Protein AF-A0A7D7C2K1-F1 (afdb_monomer)

Solvent-accessible surface area (backbone atoms only — not comparable to full-atom values): 11010 Å² total; per-residue (Å²): 112,72,70,46,41,54,52,31,43,27,74,68,47,23,65,53,47,45,52,42,52,48,66,75,37,66,88,52,82,75,52,72,67,54,44,48,51,52,54,58,64,43,58,83,74,58,69,54,35,68,41,79,95,29,37,57,58,42,49,50,52,53,52,49,46,26,39,72,76,38,61,54,85,62,69,71,38,42,53,29,91,92,37,86,87,39,57,30,49,39,82,42,56,64,53,36,58,92,83,38,88,59,39,35,67,38,36,47,36,76,42,44,43,70,59,64,60,34,65,75,47,62,75,32,51,51,74,53,35,30,64,58,33,70,81,39,82,57,40,74,34,52,74,32,42,59,57,76,63,62,56,95,51,59,67,60,45,36,54,53,44,33,53,48,55,52,51,52,54,42,44,70,62,60,40,99,54,43,53,59,56,49,29,63,30,50,66,59,57,78,77,67,78,77,113

Structure (mmCIF, N/CA/C/O backbone):
data_AF-A0A7D7C2K1-F1
#
_entry.id   AF-A0A7D7C2K1-F1
#
loop_
_atom_site.group_PDB
_atom_site.id
_atom_site.type_symbol
_atom_site.label_atom_id
_atom_site.label_alt_id
_atom_site.label_comp_id
_atom_site.label_asym_id
_atom_site.label_entity_id
_atom_site.label_seq_id
_atom_site.pdbx_PDB_ins_code
_atom_site.Cartn_x
_atom_site.Cartn_y
_atom_site.Cartn_z
_atom_site.occupancy
_atom_site.B_iso_or_equiv
_atom_site.auth_seq_id
_atom_site.auth_comp_id
_atom_site.auth_asym_id
_atom_site.auth_atom_id
_atom_site.pdbx_PDB_model_num
ATOM 1 N N . MET A 1 1 ? 14.635 -8.714 -23.437 1.00 51.69 1 MET A N 1
ATOM 2 C CA . MET A 1 1 ? 14.790 -8.113 -22.091 1.00 51.69 1 MET A CA 1
ATOM 3 C C . MET A 1 1 ? 13.491 -7.489 -21.574 1.00 51.69 1 MET A C 1
ATOM 5 O O . MET A 1 1 ? 13.094 -7.831 -20.471 1.00 51.69 1 MET A O 1
ATOM 9 N N . GLU A 1 2 ? 12.784 -6.667 -22.362 1.00 56.25 2 GLU A N 1
ATOM 10 C CA . GLU A 1 2 ? 11.553 -5.958 -21.937 1.00 56.25 2 GLU A CA 1
ATOM 11 C C . GLU A 1 2 ? 10.408 -6.893 -21.477 1.00 56.25 2 GLU A C 1
ATOM 13 O O . GLU A 1 2 ? 9.819 -6.687 -20.420 1.00 56.25 2 GLU A O 1
ATOM 18 N N . ASN A 1 3 ? 10.191 -8.022 -22.167 1.00 72.62 3 ASN A N 1
ATOM 19 C CA . ASN A 1 3 ? 9.210 -9.033 -21.736 1.00 72.62 3 ASN A CA 1
ATOM 20 C C . ASN A 1 3 ? 9.548 -9.697 -20.385 1.00 72.62 3 ASN A C 1
ATOM 22 O O . ASN A 1 3 ? 8.646 -10.159 -19.694 1.00 72.62 3 ASN A O 1
ATOM 26 N N . LYS A 1 4 ? 10.825 -9.740 -19.982 1.00 80.69 4 LYS A N 1
ATOM 27 C CA . LYS A 1 4 ? 11.256 -10.435 -18.757 1.00 80.69 4 LYS A CA 1
ATOM 28 C C . LYS A 1 4 ? 10.956 -9.611 -17.506 1.00 80.69 4 LYS A C 1
ATOM 30 O O . LYS A 1 4 ? 10.383 -10.147 -16.564 1.00 80.69 4 LYS A O 1
ATOM 35 N N . PHE A 1 5 ? 11.263 -8.309 -17.541 1.00 83.12 5 PHE A N 1
ATOM 36 C CA . PHE A 1 5 ? 10.910 -7.381 -16.460 1.00 83.12 5 PHE A CA 1
ATOM 37 C C . PHE A 1 5 ? 9.408 -7.416 -16.192 1.00 83.12 5 PHE A C 1
ATOM 39 O O . PHE A 1 5 ? 8.984 -7.648 -15.064 1.00 83.12 5 PHE A O 1
ATOM 46 N N . LYS A 1 6 ? 8.602 -7.254 -17.248 1.00 87.94 6 LYS A N 1
ATOM 47 C CA . LYS A 1 6 ? 7.144 -7.299 -17.147 1.00 87.94 6 LYS A CA 1
ATOM 48 C C . LYS A 1 6 ? 6.661 -8.612 -16.524 1.00 87.94 6 LYS A C 1
ATOM 50 O O . LYS A 1 6 ? 5.877 -8.569 -15.582 1.00 87.94 6 LYS A O 1
ATOM 55 N N . ASN A 1 7 ? 7.121 -9.761 -17.020 1.00 88.31 7 ASN A N 1
ATOM 56 C CA . ASN A 1 7 ? 6.663 -11.065 -16.527 1.00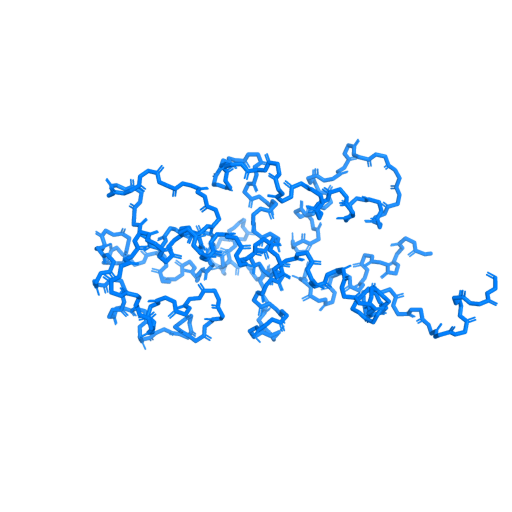 88.31 7 ASN A CA 1
ATOM 57 C C . ASN A 1 7 ? 6.964 -11.264 -15.038 1.00 88.31 7 ASN A C 1
ATOM 59 O O . ASN A 1 7 ? 6.096 -11.702 -14.289 1.00 88.31 7 ASN A O 1
ATOM 63 N N . ASN A 1 8 ? 8.157 -10.886 -14.597 1.00 84.44 8 ASN A N 1
ATOM 64 C CA . ASN A 1 8 ? 8.551 -11.012 -13.198 1.00 84.44 8 ASN A CA 1
ATOM 65 C C . ASN A 1 8 ? 7.865 -9.969 -12.299 1.00 84.44 8 ASN A C 1
ATOM 67 O O . ASN A 1 8 ? 7.480 -10.253 -11.165 1.00 84.44 8 ASN A O 1
ATOM 71 N N . PHE A 1 9 ? 7.656 -8.753 -12.810 1.00 89.81 9 PHE A N 1
ATOM 72 C CA . PHE A 1 9 ? 6.833 -7.763 -12.125 1.00 89.81 9 PHE A CA 1
ATOM 73 C C . PHE A 1 9 ? 5.427 -8.328 -11.899 1.00 89.81 9 PHE A C 1
ATOM 75 O O . PHE A 1 9 ? 4.897 -8.251 -10.793 1.00 89.81 9 PHE A O 1
ATOM 82 N N . ILE A 1 10 ? 4.826 -8.933 -12.926 1.00 90.94 10 ILE A N 1
ATOM 83 C CA . ILE A 1 10 ? 3.508 -9.567 -12.834 1.00 90.94 10 ILE A CA 1
ATOM 84 C C . ILE A 1 10 ? 3.532 -10.752 -11.866 1.00 90.94 10 ILE A C 1
ATOM 86 O O . ILE A 1 10 ? 2.596 -10.885 -11.086 1.00 90.94 10 ILE A O 1
ATOM 90 N N . SER A 1 11 ? 4.574 -11.586 -11.847 1.00 87.19 11 SER A N 1
ATOM 91 C CA . SER A 1 11 ? 4.625 -12.728 -10.922 1.00 87.19 11 SER A CA 1
ATOM 92 C C . SER A 1 11 ? 4.682 -12.301 -9.454 1.00 87.19 11 SER A C 1
ATOM 94 O O . SER A 1 11 ? 4.158 -13.000 -8.593 1.00 87.19 11 SER A O 1
ATOM 96 N N . ILE A 1 12 ? 5.297 -11.153 -9.158 1.00 86.25 12 ILE A N 1
ATOM 97 C CA . ILE A 1 12 ? 5.392 -10.628 -7.791 1.00 86.25 12 ILE A CA 1
ATOM 98 C C . ILE A 1 12 ? 4.143 -9.827 -7.429 1.00 86.25 12 ILE A C 1
ATOM 100 O O . ILE A 1 12 ? 3.542 -10.056 -6.380 1.00 86.25 12 ILE A O 1
ATOM 104 N N . TYR A 1 13 ? 3.748 -8.882 -8.279 1.00 90.75 13 TYR A N 1
ATOM 105 C CA . TYR A 1 13 ? 2.744 -7.865 -7.960 1.00 90.75 13 TYR A CA 1
ATOM 106 C C . TYR A 1 13 ? 1.362 -8.131 -8.561 1.00 90.75 13 TYR A C 1
ATOM 108 O O . TYR A 1 13 ? 0.372 -7.571 -8.087 1.00 90.75 13 TYR A O 1
ATOM 116 N N . GLY A 1 14 ? 1.284 -8.964 -9.593 1.00 91.69 14 GLY A N 1
ATOM 117 C CA . GLY A 1 14 ? 0.070 -9.265 -10.339 1.00 91.69 14 GLY A CA 1
ATOM 118 C C . GLY A 1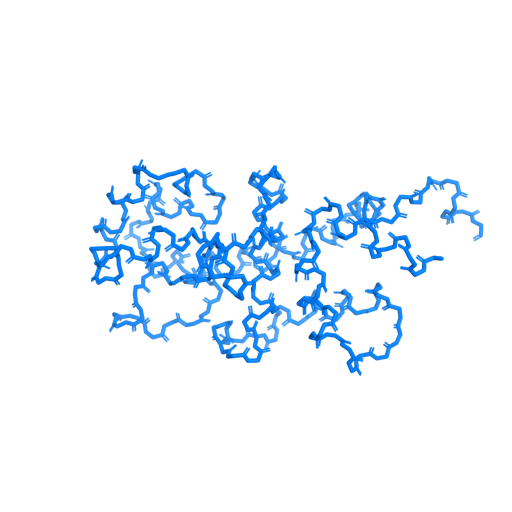 14 ? -0.211 -8.303 -11.499 1.00 91.69 14 GLY A C 1
ATOM 119 O O . GLY A 1 14 ? 0.264 -7.163 -11.565 1.00 91.69 14 GLY A O 1
ATOM 120 N N . GLU A 1 15 ? -1.042 -8.772 -12.430 1.00 91.94 15 GLU A N 1
ATOM 121 C CA . GLU A 1 15 ? -1.294 -8.141 -13.735 1.00 91.94 15 GLU A CA 1
ATOM 122 C C . GLU A 1 15 ? -1.856 -6.717 -13.617 1.00 91.94 15 GLU A C 1
ATOM 124 O O . GLU A 1 15 ? -1.500 -5.815 -14.378 1.00 91.94 15 GLU A O 1
ATOM 129 N N . ARG A 1 16 ? -2.748 -6.472 -12.651 1.00 92.25 16 ARG A N 1
ATOM 130 C CA . ARG A 1 16 ? -3.342 -5.136 -12.491 1.00 92.25 16 ARG A CA 1
ATOM 131 C C . ARG A 1 16 ? -2.386 -4.121 -11.888 1.00 92.25 16 ARG A C 1
ATOM 133 O O . ARG A 1 16 ? -2.448 -2.952 -12.262 1.00 92.25 16 ARG A O 1
ATOM 140 N N . VAL A 1 17 ? -1.494 -4.553 -11.000 1.00 93.31 17 VAL A N 1
ATOM 141 C CA . VAL A 1 17 ? -0.472 -3.659 -10.445 1.00 93.31 17 VAL A CA 1
ATOM 142 C C . VAL A 1 17 ? 0.513 -3.267 -11.545 1.00 93.31 17 VAL A C 1
ATOM 144 O O . VAL A 1 17 ? 0.877 -2.096 -11.633 1.00 93.31 17 VAL A O 1
ATOM 147 N N . TRP A 1 18 ? 0.848 -4.196 -12.451 1.00 93.38 18 TRP A N 1
ATOM 148 C CA . TRP A 1 18 ? 1.602 -3.878 -13.668 1.00 93.38 18 TRP A CA 1
ATOM 149 C C . TRP A 1 18 ? 0.883 -2.833 -14.529 1.00 93.38 18 TRP A C 1
ATOM 151 O O . TRP A 1 18 ? 1.484 -1.831 -14.911 1.00 93.38 18 TRP A O 1
ATOM 161 N N . LYS A 1 19 ? -0.417 -3.014 -14.796 1.00 92.88 19 LYS A N 1
ATOM 162 C CA . LYS A 1 19 ? -1.209 -2.036 -15.564 1.00 92.88 19 LYS A CA 1
ATOM 163 C C . LYS A 1 19 ? -1.202 -0.654 -14.913 1.00 92.88 19 LYS A C 1
ATOM 165 O O . LYS A 1 19 ? -1.076 0.345 -15.619 1.00 92.88 19 LYS A O 1
ATOM 170 N N . ASP A 1 20 ? -1.322 -0.573 -13.590 1.00 92.31 20 ASP A N 1
ATOM 171 C CA . ASP A 1 20 ? -1.243 0.698 -12.866 1.00 92.31 20 ASP A CA 1
ATOM 172 C C . ASP A 1 20 ? 0.140 1.341 -12.979 1.00 92.31 20 ASP A C 1
ATOM 174 O O . ASP A 1 20 ? 0.228 2.528 -13.301 1.00 92.31 20 ASP A O 1
ATOM 178 N N . PHE A 1 21 ? 1.203 0.561 -12.769 1.00 92.31 21 PHE A N 1
ATOM 179 C CA . PHE A 1 21 ? 2.586 1.003 -12.935 1.00 92.31 21 PHE A CA 1
ATOM 180 C C . PHE A 1 21 ? 2.827 1.542 -14.347 1.00 92.31 21 PHE A C 1
ATOM 182 O O . PHE A 1 21 ? 3.218 2.699 -14.506 1.00 92.31 21 PHE A O 1
ATOM 189 N N . PHE A 1 22 ? 2.516 0.746 -15.370 1.00 91.06 22 PHE A N 1
ATOM 190 C CA . PHE A 1 22 ? 2.711 1.105 -16.771 1.00 91.06 22 PHE A CA 1
ATOM 191 C C . PHE A 1 22 ? 1.913 2.353 -17.155 1.00 91.06 22 PHE A C 1
ATOM 193 O O . PHE A 1 22 ? 2.445 3.272 -17.768 1.00 91.06 22 PHE A O 1
ATOM 200 N N . ASN A 1 23 ? 0.644 2.448 -16.747 1.00 89.94 23 ASN A N 1
ATOM 201 C CA . ASN A 1 23 ? -0.182 3.613 -17.065 1.00 89.94 23 ASN A CA 1
ATOM 202 C C . ASN A 1 23 ? 0.334 4.901 -16.416 1.00 89.94 23 ASN A C 1
ATOM 204 O O . ASN A 1 23 ? 0.188 5.976 -16.996 1.00 89.94 23 ASN A O 1
ATOM 208 N N . THR A 1 24 ? 0.912 4.826 -15.218 1.00 87.69 24 THR A N 1
ATOM 209 C CA . THR A 1 24 ? 1.493 6.000 -14.555 1.00 87.69 24 THR A CA 1
ATOM 210 C C . THR A 1 24 ? 2.864 6.372 -15.119 1.00 87.69 24 THR A C 1
ATOM 212 O O . THR A 1 24 ? 3.229 7.545 -15.063 1.00 87.69 24 THR A O 1
ATOM 215 N N . THR A 1 25 ? 3.605 5.421 -15.687 1.00 88.50 25 THR A N 1
ATOM 216 C CA . THR A 1 25 ? 4.949 5.646 -16.241 1.00 88.50 25 THR A CA 1
ATOM 217 C C . THR A 1 25 ? 4.992 5.738 -17.766 1.00 88.50 25 THR A C 1
ATOM 219 O O . THR A 1 25 ? 6.051 5.996 -18.320 1.00 88.50 25 THR A O 1
ATOM 222 N N . ARG A 1 26 ? 3.858 5.601 -18.467 1.00 87.62 26 ARG A N 1
ATOM 223 C CA . ARG A 1 26 ? 3.778 5.564 -19.941 1.00 87.62 26 ARG A CA 1
ATOM 224 C C . ARG A 1 26 ? 4.453 6.746 -20.646 1.00 87.62 26 ARG A C 1
ATOM 226 O O . ARG A 1 26 ? 4.944 6.581 -21.755 1.00 87.62 26 ARG A O 1
ATOM 233 N N . GLN A 1 27 ? 4.428 7.933 -20.043 1.00 88.94 27 GLN A N 1
ATOM 234 C CA . GLN A 1 27 ? 5.034 9.142 -20.619 1.00 88.94 27 GLN A CA 1
ATOM 235 C C . GLN A 1 27 ? 6.532 9.274 -20.312 1.00 88.94 27 GLN A C 1
ATOM 237 O O . GLN A 1 27 ? 7.184 10.171 -20.836 1.00 88.94 27 GLN A O 1
ATOM 242 N N . ILE A 1 28 ? 7.072 8.415 -19.448 1.00 88.12 28 ILE A N 1
ATOM 243 C CA . ILE A 1 28 ? 8.482 8.425 -19.074 1.00 88.12 28 ILE A CA 1
ATOM 244 C C . ILE A 1 28 ? 9.244 7.643 -20.149 1.00 88.12 28 ILE A C 1
ATOM 246 O O . ILE A 1 28 ? 8.966 6.453 -20.336 1.00 88.12 28 ILE A O 1
ATOM 250 N N . PRO A 1 29 ? 10.181 8.284 -20.866 1.00 87.69 29 PRO A N 1
ATOM 251 C CA . PRO A 1 29 ? 10.976 7.602 -21.874 1.00 87.69 29 PRO A CA 1
ATOM 252 C C . PRO A 1 29 ? 11.945 6.603 -21.227 1.00 87.69 29 PRO A C 1
ATOM 254 O O . PRO A 1 29 ? 12.393 6.786 -20.095 1.00 87.69 29 PRO A O 1
ATOM 257 N N . GLY A 1 30 ? 12.305 5.566 -21.982 1.00 86.25 30 GLY A N 1
ATOM 258 C CA . GLY A 1 30 ? 13.309 4.580 -21.584 1.00 86.25 30 GLY A CA 1
ATOM 259 C C . GLY A 1 30 ? 12.734 3.245 -21.108 1.00 86.25 30 GLY A C 1
ATOM 260 O O . GLY A 1 30 ? 11.540 2.966 -21.237 1.00 86.25 30 GLY A O 1
ATOM 261 N N . SER A 1 31 ? 13.624 2.395 -20.591 1.00 85.94 31 SER A N 1
ATOM 262 C CA . SER A 1 31 ? 13.298 1.034 -20.162 1.00 85.94 31 SER A CA 1
ATOM 263 C C . SER A 1 31 ? 12.421 1.014 -18.908 1.00 85.94 31 SER A C 1
ATOM 265 O O . SER A 1 31 ? 12.366 1.980 -18.144 1.00 85.94 31 SER A O 1
ATOM 267 N N . ASP A 1 32 ? 11.775 -0.118 -18.633 1.00 85.06 32 ASP A N 1
ATOM 268 C CA . ASP A 1 32 ? 10.965 -0.266 -17.418 1.00 85.06 32 ASP A CA 1
ATOM 269 C C . ASP A 1 32 ? 11.784 -0.135 -16.121 1.00 85.06 32 ASP A C 1
ATOM 271 O O . ASP A 1 32 ? 11.261 0.310 -15.100 1.00 85.06 32 ASP A O 1
ATOM 275 N N . VAL A 1 33 ? 13.092 -0.408 -16.177 1.00 82.56 33 VAL A N 1
ATOM 276 C CA . VAL A 1 33 ? 14.026 -0.144 -15.072 1.00 82.56 33 VAL A CA 1
ATOM 277 C C . VAL A 1 33 ? 14.149 1.360 -14.807 1.00 82.56 33 VAL A C 1
ATOM 279 O O . VAL A 1 33 ? 14.099 1.787 -13.656 1.00 82.56 33 VAL A O 1
ATOM 282 N N . ILE A 1 34 ? 14.254 2.184 -15.855 1.00 85.00 34 ILE A N 1
ATOM 283 C CA . ILE A 1 34 ? 14.288 3.652 -15.723 1.00 85.00 34 ILE A CA 1
ATOM 284 C C . ILE A 1 34 ? 12.960 4.162 -15.147 1.00 85.00 34 ILE A C 1
ATOM 286 O O . ILE A 1 34 ? 12.948 5.001 -14.245 1.00 85.00 34 ILE A O 1
ATOM 290 N N . LYS A 1 35 ? 11.835 3.605 -15.604 1.00 89.44 35 LYS A N 1
ATOM 291 C CA . LYS A 1 35 ? 10.499 3.927 -15.076 1.00 89.44 35 LYS A CA 1
ATOM 292 C C . LYS A 1 35 ? 10.356 3.567 -13.593 1.00 89.44 35 LYS A C 1
ATOM 294 O O . LYS A 1 35 ? 9.741 4.324 -12.841 1.00 89.44 35 LYS A O 1
ATOM 299 N N . LEU A 1 36 ? 10.938 2.447 -13.156 1.00 87.62 36 LEU A N 1
ATOM 300 C CA . LEU A 1 36 ? 10.971 2.054 -11.746 1.00 87.62 36 LEU A CA 1
ATOM 301 C C . LEU A 1 36 ? 11.853 2.995 -10.914 1.00 87.62 36 LEU A C 1
ATOM 303 O O . LEU A 1 36 ? 11.412 3.447 -9.859 1.00 87.62 36 LEU A O 1
ATOM 307 N N . LYS A 1 37 ? 13.040 3.372 -11.406 1.00 85.88 37 LYS A N 1
ATOM 308 C CA . LYS A 1 37 ? 13.903 4.375 -10.751 1.00 85.88 37 LYS A CA 1
ATOM 309 C C . LYS A 1 37 ? 13.177 5.700 -10.538 1.00 85.88 37 LYS A C 1
ATOM 311 O O . LYS A 1 37 ? 13.188 6.234 -9.432 1.00 85.88 37 LYS A O 1
ATOM 316 N N . PHE A 1 38 ? 12.438 6.169 -11.544 1.00 88.06 38 PHE A N 1
ATOM 317 C CA . PHE A 1 38 ? 11.595 7.357 -11.397 1.00 88.06 38 PHE A CA 1
ATOM 318 C C . PHE A 1 38 ? 10.570 7.216 -10.260 1.00 88.06 38 PHE A C 1
ATOM 320 O O . PHE A 1 38 ? 10.323 8.164 -9.519 1.00 88.06 38 PHE A O 1
ATOM 327 N N . TYR A 1 39 ? 9.955 6.042 -10.109 1.00 88.31 39 TYR A N 1
ATOM 328 C CA . TYR A 1 39 ? 9.033 5.754 -9.010 1.00 88.31 39 TYR A CA 1
ATOM 329 C C . TYR A 1 39 ? 9.719 5.817 -7.640 1.00 88.31 39 TYR A C 1
ATOM 331 O O . TYR A 1 39 ? 9.157 6.398 -6.711 1.00 88.31 39 TYR A O 1
ATOM 339 N N . ILE A 1 40 ? 10.922 5.253 -7.529 1.00 89.44 40 ILE A N 1
ATOM 340 C CA . ILE A 1 40 ? 11.726 5.272 -6.301 1.00 89.44 40 ILE A CA 1
ATOM 341 C C . ILE A 1 40 ? 12.028 6.718 -5.902 1.00 89.44 40 ILE A C 1
ATOM 343 O O . ILE A 1 40 ? 11.678 7.135 -4.804 1.00 89.44 40 ILE A O 1
ATOM 347 N N . GLU A 1 41 ? 12.546 7.530 -6.822 1.00 89.94 41 GLU A N 1
ATOM 348 C CA . GLU A 1 41 ? 12.844 8.948 -6.568 1.00 89.94 41 GLU A CA 1
ATOM 349 C C . GLU A 1 41 ? 11.594 9.795 -6.288 1.00 89.94 41 GLU A C 1
ATOM 351 O O . GLU A 1 41 ? 11.638 10.798 -5.569 1.00 89.94 41 GLU A O 1
ATOM 356 N N . LYS A 1 42 ? 10.448 9.417 -6.866 1.00 92.06 42 LYS A N 1
ATOM 357 C CA . LYS A 1 42 ? 9.185 10.140 -6.688 1.00 92.06 42 LYS A CA 1
ATOM 358 C C . LYS A 1 42 ? 8.709 10.118 -5.237 1.00 92.06 42 LYS A C 1
ATOM 360 O O . LYS A 1 42 ? 7.993 11.045 -4.851 1.00 92.06 42 LYS A O 1
ATOM 365 N N . ILE A 1 43 ? 9.074 9.114 -4.435 1.00 94.25 43 ILE A N 1
ATOM 366 C CA . ILE A 1 43 ? 8.528 8.953 -3.081 1.00 94.25 43 ILE A CA 1
ATOM 367 C C . ILE A 1 43 ? 8.819 10.146 -2.165 1.00 94.25 43 ILE A C 1
ATOM 369 O O . ILE A 1 43 ? 7.945 10.566 -1.404 1.00 94.25 43 ILE A O 1
ATOM 373 N N . ASP A 1 44 ? 9.990 10.763 -2.311 1.00 92.94 44 ASP A N 1
ATOM 374 C CA . ASP A 1 44 ? 10.395 11.911 -1.499 1.00 92.94 44 ASP A CA 1
ATOM 375 C C . ASP A 1 44 ? 9.731 13.218 -1.969 1.00 92.94 44 ASP A C 1
ATOM 377 O O . ASP A 1 44 ? 9.583 14.162 -1.195 1.00 92.94 44 ASP A O 1
ATOM 381 N N . ARG A 1 45 ? 9.239 13.258 -3.216 1.00 92.12 45 ARG A N 1
ATOM 382 C CA . ARG A 1 45 ? 8.614 14.442 -3.838 1.00 92.12 45 ARG A CA 1
ATOM 383 C C . ARG A 1 45 ? 7.095 14.504 -3.649 1.00 92.12 45 ARG A C 1
ATOM 385 O O . ARG A 1 45 ? 6.463 15.501 -4.007 1.00 92.12 45 ARG A O 1
ATOM 392 N N . VAL A 1 46 ? 6.470 13.444 -3.137 1.00 92.75 46 VAL A N 1
ATOM 393 C CA . VAL A 1 46 ? 5.016 13.388 -2.935 1.00 92.75 46 VAL A CA 1
ATOM 394 C C . VAL A 1 46 ? 4.671 13.801 -1.507 1.00 92.75 46 VAL A C 1
ATOM 396 O O . VAL A 1 46 ? 5.048 13.146 -0.546 1.00 92.75 46 VAL A O 1
ATOM 399 N N . SER A 1 47 ? 3.889 14.871 -1.365 1.00 90.56 47 SER A N 1
ATOM 400 C CA . SER A 1 47 ? 3.322 15.299 -0.076 1.00 90.56 47 SER A CA 1
ATOM 401 C C . SER A 1 47 ? 1.883 14.814 0.136 1.00 90.56 47 SER A C 1
ATOM 403 O O . SER A 1 47 ? 1.469 14.549 1.260 1.00 90.56 47 SER A O 1
ATOM 405 N N . ASN A 1 48 ? 1.114 14.656 -0.950 1.00 94.38 48 ASN A N 1
ATOM 406 C CA . ASN A 1 48 ? -0.262 14.158 -0.924 1.00 94.38 48 ASN A CA 1
ATOM 407 C C . ASN A 1 48 ? -0.374 12.848 -1.714 1.00 94.38 48 ASN A C 1
ATOM 409 O O . ASN A 1 48 ? -0.505 12.848 -2.944 1.00 94.38 48 ASN A O 1
ATOM 413 N N . PHE A 1 49 ? -0.338 11.738 -0.986 1.00 95.75 49 PHE A N 1
ATOM 414 C CA . PHE A 1 49 ? -0.376 10.380 -1.521 1.00 95.75 49 PHE A CA 1
ATOM 415 C C . PHE A 1 49 ? -1.797 9.930 -1.889 1.00 95.75 49 PHE A C 1
ATOM 417 O O . PHE A 1 49 ? -1.970 9.078 -2.758 1.00 95.75 49 PHE A O 1
ATOM 424 N N . TYR A 1 50 ? -2.835 10.537 -1.313 1.00 94.31 50 TYR A N 1
ATOM 425 C CA . TYR A 1 50 ? -4.226 10.189 -1.628 1.00 94.31 50 TYR A CA 1
ATOM 426 C C . TYR A 1 50 ? -4.801 10.950 -2.841 1.00 94.31 50 TYR A C 1
ATOM 428 O O . TYR A 1 50 ? -5.903 10.661 -3.309 1.00 94.31 50 TYR A O 1
ATOM 436 N N . LYS A 1 51 ? -4.070 11.928 -3.398 1.00 93.25 51 LYS A N 1
ATOM 437 C CA . LYS A 1 51 ? -4.498 12.666 -4.599 1.00 93.25 51 LYS A CA 1
ATOM 438 C C . LYS A 1 51 ? -4.658 11.709 -5.785 1.00 93.25 51 LYS A C 1
ATOM 440 O O . LYS A 1 51 ? -3.796 10.868 -6.011 1.00 93.25 51 LYS A O 1
ATOM 445 N N . ILE A 1 52 ? -5.700 11.902 -6.602 1.00 89.81 52 ILE A N 1
ATOM 446 C CA . ILE A 1 52 ? -6.046 11.037 -7.753 1.00 89.81 52 ILE A CA 1
ATOM 447 C C . ILE A 1 52 ? -4.819 10.685 -8.614 1.00 89.81 52 ILE A C 1
ATOM 449 O O . ILE A 1 52 ? -4.551 9.510 -8.849 1.00 89.81 52 ILE A O 1
ATOM 453 N N . LYS A 1 53 ? -4.009 11.685 -8.996 1.00 90.38 53 LYS A N 1
ATOM 454 C CA . LYS A 1 53 ? -2.796 11.488 -9.817 1.00 90.38 53 LYS A CA 1
ATOM 455 C C . LYS A 1 53 ? -1.693 10.645 -9.157 1.00 90.38 53 LYS A C 1
ATOM 457 O O . LYS A 1 53 ? -0.812 10.137 -9.843 1.00 90.38 53 LYS A O 1
ATOM 462 N N . ASN A 1 54 ? -1.719 10.525 -7.832 1.00 92.56 54 ASN A N 1
ATOM 463 C CA . ASN A 1 54 ? -0.748 9.775 -7.040 1.00 92.56 54 ASN A CA 1
ATOM 464 C C . ASN A 1 54 ? -1.311 8.442 -6.541 1.00 92.56 54 ASN A C 1
ATOM 466 O O . ASN A 1 54 ? -0.526 7.597 -6.143 1.00 92.56 54 ASN A O 1
ATOM 470 N N . LYS A 1 55 ? -2.627 8.206 -6.608 1.00 91.88 55 LYS A N 1
ATOM 471 C CA . LYS A 1 55 ? -3.269 7.034 -5.992 1.00 91.88 55 LYS A CA 1
ATOM 472 C C . LYS A 1 55 ? -2.684 5.700 -6.479 1.00 91.88 55 LYS A C 1
ATOM 474 O O . LYS A 1 55 ? -2.418 4.827 -5.662 1.00 91.88 55 LYS A O 1
ATOM 479 N N . ARG A 1 56 ? -2.406 5.562 -7.783 1.00 93.06 56 ARG A N 1
ATOM 480 C CA . ARG A 1 56 ? -1.728 4.378 -8.357 1.00 93.06 56 ARG A CA 1
ATOM 481 C C . ARG A 1 56 ? -0.298 4.204 -7.842 1.00 93.06 56 ARG A C 1
ATOM 483 O O . ARG A 1 56 ? 0.097 3.104 -7.480 1.00 93.06 56 ARG A O 1
ATOM 490 N N . PHE A 1 57 ? 0.454 5.301 -7.767 1.00 94.69 57 PHE A N 1
ATOM 491 C CA . PHE A 1 57 ? 1.804 5.316 -7.204 1.00 94.69 57 PHE A CA 1
ATOM 492 C C . PHE A 1 57 ? 1.797 4.911 -5.723 1.00 94.69 57 PHE A C 1
ATOM 494 O O . PHE A 1 57 ? 2.511 3.999 -5.328 1.00 94.69 57 PHE A O 1
ATOM 501 N N . THR A 1 58 ? 0.924 5.517 -4.923 1.00 96.25 58 THR A N 1
ATOM 502 C CA . THR A 1 58 ? 0.746 5.196 -3.503 1.00 96.25 58 THR A CA 1
ATOM 503 C C . THR A 1 58 ? 0.372 3.737 -3.295 1.00 96.25 58 THR A C 1
ATOM 505 O O . THR A 1 58 ? 0.916 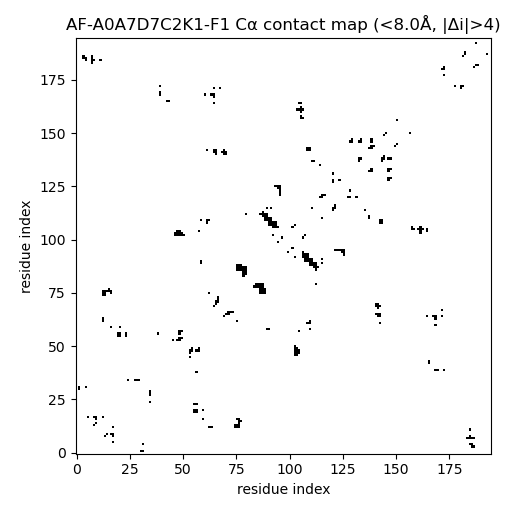3.082 -2.413 1.00 96.25 58 THR A O 1
ATOM 508 N N . ARG A 1 59 ? -0.527 3.205 -4.131 1.00 95.88 59 ARG A N 1
ATOM 509 C CA . ARG A 1 59 ? -0.907 1.792 -4.093 1.00 95.88 59 ARG A CA 1
ATOM 510 C C . ARG A 1 59 ? 0.315 0.906 -4.314 1.00 95.88 59 ARG A C 1
ATOM 512 O O . ARG A 1 59 ? 0.514 -0.030 -3.553 1.00 95.88 59 ARG A O 1
ATOM 519 N N . PHE A 1 60 ? 1.130 1.216 -5.320 1.00 95.38 60 PHE A N 1
ATOM 520 C CA . PHE A 1 60 ? 2.356 0.472 -5.596 1.00 95.38 60 PHE A CA 1
ATOM 521 C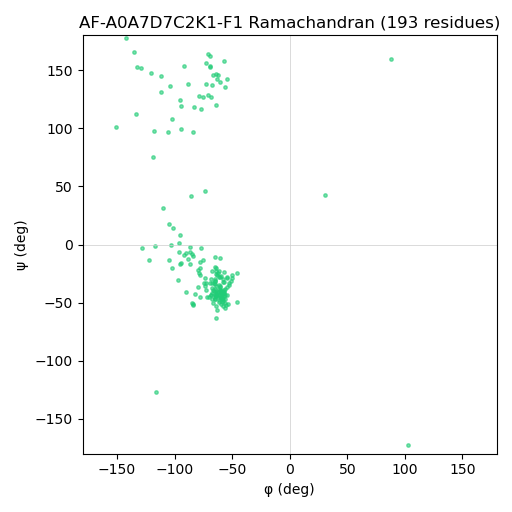 C . PHE A 1 60 ? 3.340 0.498 -4.416 1.00 95.38 60 PHE A C 1
ATOM 523 O O . PHE A 1 60 ? 3.858 -0.554 -4.051 1.00 95.38 60 PHE A O 1
ATOM 530 N N . VAL A 1 61 ? 3.547 1.661 -3.784 1.00 96.06 61 VAL A N 1
ATOM 531 C CA . VAL A 1 61 ? 4.408 1.798 -2.592 1.00 96.06 61 VAL A CA 1
ATOM 532 C C . VAL A 1 61 ? 3.930 0.882 -1.466 1.00 96.06 61 VAL A C 1
ATOM 534 O O . VAL A 1 61 ? 4.695 0.065 -0.966 1.00 96.06 61 VAL A O 1
ATOM 537 N N . LEU A 1 62 ? 2.647 0.971 -1.107 1.00 97.25 62 LEU A N 1
ATOM 538 C CA . LEU A 1 62 ? 2.071 0.187 -0.014 1.00 97.25 62 LEU A CA 1
ATOM 539 C C . LEU A 1 62 ? 2.109 -1.323 -0.314 1.00 97.25 62 LEU A C 1
ATOM 541 O O . LEU A 1 62 ? 2.541 -2.100 0.530 1.00 97.25 62 LEU A O 1
ATOM 545 N N . ILE A 1 63 ? 1.745 -1.747 -1.530 1.00 96.00 63 ILE A N 1
ATOM 546 C CA . ILE A 1 63 ? 1.838 -3.161 -1.941 1.00 96.00 63 ILE A CA 1
ATOM 547 C C . ILE A 1 63 ? 3.279 -3.669 -1.846 1.00 96.00 63 ILE A C 1
ATOM 549 O O . ILE A 1 63 ? 3.499 -4.797 -1.415 1.00 96.00 63 ILE A O 1
ATOM 553 N N . THR A 1 64 ? 4.252 -2.858 -2.263 1.00 94.06 64 THR A N 1
ATOM 554 C CA . THR A 1 64 ? 5.671 -3.231 -2.223 1.00 94.06 64 THR A CA 1
ATOM 555 C C . THR A 1 64 ? 6.136 -3.487 -0.800 1.00 94.06 64 THR A C 1
ATOM 557 O O . THR A 1 64 ? 6.725 -4.531 -0.538 1.00 94.06 64 THR A O 1
ATOM 560 N N . LEU A 1 65 ? 5.811 -2.578 0.118 1.00 94.50 65 LEU A N 1
ATOM 561 C CA . LEU A 1 65 ? 6.149 -2.718 1.531 1.00 94.50 65 LEU A CA 1
ATOM 562 C C . LEU A 1 65 ? 5.509 -3.969 2.141 1.00 94.50 65 LEU A C 1
ATOM 564 O O . LEU A 1 65 ? 6.194 -4.749 2.794 1.00 94.50 65 LEU A O 1
ATOM 568 N N . GLU A 1 66 ? 4.224 -4.206 1.867 1.00 95.44 66 GLU A N 1
ATOM 569 C CA . GLU A 1 66 ? 3.516 -5.370 2.406 1.00 95.44 66 GLU A CA 1
ATOM 570 C C . GLU A 1 66 ? 4.043 -6.691 1.838 1.00 95.44 66 GLU A C 1
ATOM 572 O O . GLU A 1 66 ? 4.173 -7.662 2.573 1.00 95.44 66 GLU A O 1
ATOM 577 N N . LYS A 1 67 ? 4.384 -6.746 0.547 1.00 90.75 67 LYS A N 1
ATOM 578 C CA . LYS A 1 67 ? 4.944 -7.964 -0.050 1.00 90.75 67 LYS A CA 1
ATOM 579 C C . LYS A 1 67 ? 6.350 -8.281 0.444 1.00 90.75 67 LYS A C 1
ATOM 581 O O . LYS A 1 67 ? 6.683 -9.458 0.521 1.00 90.75 67 LYS A O 1
ATOM 586 N N . TYR A 1 68 ? 7.157 -7.263 0.736 1.00 89.44 68 TYR A N 1
ATOM 587 C CA . TYR A 1 68 ? 8.544 -7.450 1.153 1.00 89.44 68 TYR A CA 1
ATOM 588 C C . TYR A 1 68 ? 8.676 -7.733 2.654 1.00 89.44 68 TYR A C 1
ATOM 590 O O . TYR A 1 68 ? 9.303 -8.715 3.037 1.00 89.44 68 TYR A O 1
ATOM 598 N N . TYR A 1 69 ? 8.072 -6.893 3.501 1.00 90.00 69 TYR A N 1
ATOM 599 C CA . TYR A 1 69 ? 8.197 -6.983 4.963 1.00 90.00 69 TYR A CA 1
ATOM 600 C C . TYR A 1 69 ? 7.057 -7.754 5.635 1.00 90.00 69 TYR A C 1
ATOM 602 O O . TYR A 1 69 ? 7.169 -8.131 6.800 1.00 90.00 69 TYR A O 1
ATOM 610 N N . GLY A 1 70 ? 5.944 -7.949 4.929 1.00 89.94 70 GLY A N 1
ATOM 611 C CA . GLY A 1 70 ? 4.746 -8.599 5.443 1.00 89.94 70 GLY A CA 1
ATOM 612 C C . GLY A 1 70 ? 4.438 -9.892 4.700 1.00 89.94 70 GLY A C 1
ATOM 613 O O . GLY A 1 70 ? 5.263 -10.800 4.598 1.00 89.94 70 GLY A O 1
ATOM 614 N N . ASN A 1 71 ? 3.207 -10.001 4.200 1.00 82.50 71 ASN A N 1
ATOM 615 C CA . ASN A 1 71 ? 2.736 -11.219 3.555 1.00 82.50 71 ASN A CA 1
ATOM 616 C C . ASN A 1 71 ? 2.905 -11.197 2.024 1.00 82.50 71 ASN A C 1
ATOM 618 O O . ASN A 1 71 ? 2.045 -10.711 1.282 1.00 82.50 71 ASN A O 1
ATOM 622 N N . ALA A 1 72 ? 3.969 -11.842 1.540 1.00 78.88 72 ALA A N 1
ATOM 623 C CA . ALA A 1 72 ? 4.274 -11.973 0.113 1.00 78.88 72 ALA A CA 1
ATOM 624 C C . ALA A 1 72 ? 3.186 -12.695 -0.712 1.00 78.88 72 ALA A C 1
ATOM 626 O O . ALA A 1 72 ? 3.053 -12.433 -1.912 1.00 78.88 72 ALA A O 1
ATOM 627 N N . THR A 1 73 ? 2.395 -13.578 -0.086 1.00 85.38 73 THR A N 1
ATOM 628 C CA . THR A 1 73 ? 1.450 -14.479 -0.780 1.00 85.38 73 THR A CA 1
ATOM 629 C C . THR A 1 73 ? 0.155 -13.802 -1.223 1.00 85.38 73 THR A C 1
ATOM 631 O O . THR A 1 73 ? -0.578 -14.347 -2.045 1.00 85.38 73 THR A O 1
ATOM 634 N N . ILE A 1 74 ? -0.143 -12.607 -0.706 1.00 87.94 74 ILE A N 1
ATOM 635 C CA . ILE A 1 74 ? -1.388 -11.909 -1.027 1.00 87.94 74 ILE A CA 1
ATOM 636 C C . ILE A 1 74 ? -1.354 -11.412 -2.474 1.00 87.94 74 ILE A C 1
ATOM 638 O O . ILE A 1 74 ? -0.428 -10.712 -2.900 1.00 87.94 74 ILE A O 1
ATOM 642 N N . ASP A 1 75 ? -2.409 -11.733 -3.222 1.00 91.25 75 ASP A N 1
ATOM 643 C CA . ASP A 1 75 ? -2.647 -11.159 -4.540 1.00 91.25 75 ASP A CA 1
ATOM 644 C C . ASP A 1 75 ? -3.354 -9.800 -4.414 1.00 91.25 75 ASP A C 1
ATOM 646 O O . ASP A 1 75 ? -4.577 -9.699 -4.292 1.00 91.25 75 ASP A O 1
ATOM 650 N N . PHE A 1 76 ? -2.569 -8.722 -4.459 1.00 92.44 76 PHE A N 1
ATOM 651 C CA . PHE A 1 76 ? -3.092 -7.354 -4.464 1.00 92.44 76 PHE A CA 1
ATOM 652 C C . PHE A 1 76 ? -3.654 -6.911 -5.826 1.00 92.44 76 PHE A C 1
ATOM 654 O O . PHE A 1 76 ? -4.184 -5.796 -5.944 1.00 92.44 76 PHE A O 1
ATOM 661 N N . SER A 1 77 ? -3.561 -7.762 -6.851 1.00 91.56 77 SER A N 1
ATOM 662 C CA . SER A 1 77 ? -4.188 -7.558 -8.157 1.00 91.56 77 SER A CA 1
ATOM 663 C C . SER A 1 77 ? -5.604 -8.136 -8.247 1.00 91.56 77 SER A C 1
ATOM 665 O O . SER A 1 77 ? -6.306 -7.837 -9.216 1.00 91.56 77 SER A O 1
ATOM 667 N N . GLU A 1 78 ? -6.043 -8.876 -7.220 1.00 92.81 78 GLU A N 1
ATOM 668 C CA . GLU A 1 78 ? -7.376 -9.473 -7.142 1.00 92.81 78 GLU A CA 1
ATOM 669 C C . GLU A 1 78 ? -8.483 -8.413 -7.298 1.00 92.81 78 GLU A C 1
ATOM 671 O O . GLU A 1 78 ? -8.450 -7.323 -6.706 1.00 92.81 78 GLU A O 1
ATOM 676 N N . ILE A 1 79 ? -9.484 -8.751 -8.110 1.00 90.31 79 ILE A N 1
ATOM 677 C CA . ILE A 1 79 ? -10.685 -7.944 -8.332 1.00 90.31 79 ILE A CA 1
ATOM 678 C C . ILE A 1 79 ? -11.794 -8.333 -7.369 1.00 90.31 79 ILE A C 1
ATOM 680 O O . ILE A 1 79 ? -11.882 -9.478 -6.925 1.00 90.31 79 ILE A O 1
ATOM 684 N N . LEU A 1 80 ? -12.685 -7.389 -7.086 1.00 85.12 80 LEU A N 1
ATOM 685 C CA . LEU A 1 80 ? -13.911 -7.721 -6.382 1.00 85.12 80 LEU A CA 1
ATOM 686 C C . LEU A 1 80 ? -14.800 -8.572 -7.304 1.00 85.12 80 LEU A C 1
ATOM 688 O O . LEU A 1 80 ? -15.103 -8.165 -8.422 1.00 85.12 80 LEU A O 1
ATOM 692 N N . LYS A 1 81 ? -15.251 -9.747 -6.844 1.00 78.25 81 LYS A N 1
ATOM 693 C CA . LYS A 1 81 ? -16.102 -10.639 -7.661 1.00 78.25 81 LYS A CA 1
ATOM 694 C C . LYS A 1 81 ? -17.386 -9.958 -8.149 1.00 78.25 81 LYS A C 1
ATOM 696 O O . LYS A 1 81 ? -17.860 -10.271 -9.233 1.00 78.25 81 LYS A O 1
ATOM 701 N N . SER A 1 82 ? -17.932 -9.035 -7.359 1.00 80.19 82 SER A N 1
ATOM 702 C CA . SER A 1 82 ? -19.150 -8.289 -7.685 1.00 80.19 82 SER A CA 1
ATOM 703 C C . SER A 1 82 ? -18.919 -7.052 -8.561 1.00 80.19 82 SER A C 1
ATOM 705 O O . SER A 1 82 ? -19.889 -6.462 -9.021 1.00 80.19 82 SER A O 1
ATOM 707 N N . ASP A 1 83 ? -17.669 -6.633 -8.781 1.00 79.12 83 ASP A N 1
ATOM 708 C CA . ASP A 1 83 ? -17.321 -5.492 -9.634 1.00 79.12 83 ASP A CA 1
ATOM 709 C C . ASP A 1 83 ? -15.927 -5.705 -10.238 1.00 79.12 83 ASP A C 1
ATOM 711 O O . ASP A 1 83 ? -14.898 -5.452 -9.606 1.00 79.12 83 ASP A O 1
ATOM 715 N N . SER A 1 84 ? -15.890 -6.131 -11.502 1.00 75.81 84 SER A N 1
ATOM 716 C CA . SER A 1 84 ? -14.647 -6.405 -12.228 1.00 75.81 84 SER A CA 1
ATOM 717 C C . SER A 1 84 ? -13.772 -5.168 -12.452 1.00 75.81 84 SER A C 1
ATOM 719 O O . SER A 1 84 ? -12.623 -5.300 -12.883 1.00 75.81 84 SER A O 1
ATOM 721 N N . ASN A 1 85 ? -14.279 -3.964 -12.189 1.00 77.88 85 ASN A N 1
ATOM 722 C CA . ASN A 1 85 ? -13.510 -2.724 -12.252 1.00 77.88 85 ASN A CA 1
ATOM 723 C C . ASN A 1 85 ? -12.943 -2.316 -10.886 1.00 77.88 85 ASN A C 1
ATOM 725 O O . ASN A 1 85 ? -12.005 -1.516 -10.841 1.00 77.88 85 ASN A O 1
ATOM 729 N N . ALA A 1 86 ? -13.438 -2.894 -9.791 1.00 82.50 86 ALA A N 1
ATOM 730 C CA . ALA A 1 86 ? -12.968 -2.620 -8.443 1.00 82.50 86 ALA A CA 1
ATOM 731 C C . ALA A 1 86 ? -11.806 -3.529 -8.032 1.00 82.50 86 ALA A C 1
ATOM 733 O O . ALA A 1 86 ? -11.810 -4.744 -8.240 1.00 82.50 86 ALA A O 1
ATOM 734 N N . TYR A 1 87 ? -10.818 -2.929 -7.370 1.00 89.38 87 TYR A N 1
ATOM 735 C CA . TYR A 1 87 ? -9.810 -3.686 -6.641 1.00 89.38 87 TYR A CA 1
ATOM 736 C C . TYR A 1 87 ? -10.427 -4.268 -5.373 1.00 89.38 87 TYR A C 1
ATOM 738 O O . TYR A 1 87 ? -11.138 -3.567 -4.653 1.00 89.38 87 TYR A O 1
ATOM 746 N N . LYS A 1 88 ? -10.094 -5.521 -5.055 1.00 93.62 88 LYS A N 1
ATOM 747 C CA . LYS A 1 88 ? -10.443 -6.100 -3.754 1.00 93.62 88 LYS A CA 1
ATOM 748 C C . LYS A 1 88 ? -9.723 -5.399 -2.612 1.00 93.62 88 LYS A C 1
ATOM 750 O O . LYS A 1 88 ? -10.264 -5.296 -1.526 1.00 93.62 88 LYS A O 1
ATOM 755 N N . TRP A 1 89 ? -8.506 -4.933 -2.850 1.00 94.62 89 TRP A N 1
ATOM 756 C CA . TRP A 1 89 ? -7.695 -4.232 -1.862 1.00 94.62 89 TRP A CA 1
ATOM 757 C C . TRP A 1 89 ? -7.703 -2.747 -2.172 1.00 94.62 89 TRP A C 1
ATOM 759 O O . TRP A 1 89 ? -7.513 -2.390 -3.330 1.00 94.62 89 TRP A O 1
ATOM 769 N N . GLU A 1 90 ? -7.857 -1.870 -1.191 1.00 93.25 90 GLU A N 1
ATOM 770 C CA . GLU A 1 90 ? -7.975 -0.424 -1.388 1.00 93.25 90 GLU A CA 1
ATOM 771 C C . GLU A 1 90 ? -7.073 0.350 -0.431 1.00 93.25 90 GLU A C 1
ATOM 773 O O . GLU A 1 90 ? -6.745 -0.125 0.652 1.00 93.25 90 GLU A O 1
ATOM 778 N N . ILE A 1 91 ? -6.669 1.553 -0.853 1.00 95.44 91 ILE A N 1
ATOM 779 C CA . ILE A 1 91 ? -5.986 2.492 0.038 1.00 95.44 91 ILE A CA 1
ATOM 780 C C . ILE A 1 91 ? -7.028 3.089 0.975 1.00 95.44 91 ILE A C 1
ATOM 782 O O . ILE A 1 91 ? -7.993 3.682 0.486 1.00 95.44 91 ILE A O 1
ATOM 786 N N . GLU A 1 92 ? -6.768 3.018 2.273 1.00 95.06 92 GLU A N 1
ATOM 787 C CA . GLU A 1 92 ? -7.622 3.591 3.310 1.00 95.06 92 GLU A CA 1
ATOM 788 C C . GLU A 1 92 ? -6.822 4.457 4.285 1.00 95.06 92 GLU A C 1
ATOM 790 O O . GLU A 1 92 ? -5.624 4.244 4.501 1.00 95.06 92 GLU A O 1
ATOM 795 N N . HIS A 1 93 ? -7.500 5.443 4.874 1.00 94.25 93 HIS A N 1
ATOM 796 C CA . HIS A 1 93 ? -6.959 6.250 5.959 1.00 94.25 93 HIS A CA 1
ATOM 797 C C . HIS A 1 93 ? -7.036 5.512 7.302 1.00 94.25 93 HIS A C 1
ATOM 799 O O . HIS A 1 93 ? -8.108 5.086 7.741 1.00 94.25 93 HIS A O 1
ATOM 805 N N . ILE A 1 94 ? -5.905 5.423 8.002 1.00 93.12 94 ILE A N 1
ATOM 806 C CA . ILE A 1 94 ? -5.818 4.822 9.342 1.00 93.12 94 ILE A CA 1
ATOM 807 C C . ILE A 1 94 ? -6.674 5.635 10.321 1.00 93.12 94 ILE A C 1
ATOM 809 O O . ILE A 1 94 ? -7.615 5.111 10.922 1.00 93.12 94 ILE A O 1
ATOM 813 N N . VAL A 1 95 ? -6.404 6.939 10.420 1.00 89.31 95 VAL A N 1
ATOM 814 C CA . VAL A 1 95 ? -7.281 7.916 11.072 1.00 89.31 95 VAL A CA 1
ATOM 815 C C . VAL A 1 95 ? -8.143 8.570 10.007 1.00 89.31 95 VAL A C 1
ATOM 817 O O . VAL A 1 95 ? -7.626 9.131 9.041 1.00 89.31 95 VAL A O 1
ATOM 820 N N . SER A 1 96 ? -9.463 8.510 10.196 1.00 82.88 96 SER A N 1
ATOM 821 C CA . SER A 1 96 ? -10.427 8.962 9.195 1.00 82.88 96 SER A CA 1
ATOM 822 C C . SER A 1 96 ? -10.182 10.409 8.757 1.00 82.88 96 SER A C 1
ATOM 824 O O . SER A 1 96 ? -9.869 11.299 9.555 1.00 82.88 96 SER A O 1
ATOM 826 N N . LYS A 1 97 ? -10.397 10.663 7.461 1.00 74.69 97 LYS A N 1
ATOM 827 C CA . LYS A 1 97 ? -10.225 11.988 6.849 1.00 74.69 97 LYS A CA 1
ATOM 828 C C . LYS A 1 97 ? -11.090 13.072 7.504 1.00 74.69 97 LYS A C 1
ATOM 830 O O . LYS A 1 97 ? -10.708 14.241 7.509 1.00 74.69 97 LYS A O 1
ATOM 835 N N . ALA A 1 98 ? -12.251 12.682 8.034 1.00 72.56 98 ALA A N 1
ATOM 836 C CA . ALA A 1 98 ? -13.156 13.569 8.758 1.00 72.56 98 ALA A CA 1
ATOM 837 C C . ALA A 1 98 ? -12.501 14.154 10.018 1.00 72.56 98 ALA A C 1
ATOM 839 O O . ALA A 1 98 ? -12.730 15.315 10.341 1.00 72.56 98 ALA A O 1
ATOM 840 N N . LYS A 1 99 ? -11.648 13.369 10.686 1.00 72.56 99 LYS A N 1
ATOM 841 C CA . LYS A 1 99 ? -10.924 13.787 11.889 1.00 72.56 99 LYS A CA 1
ATOM 842 C C . LYS A 1 99 ? -9.579 14.425 11.583 1.00 72.56 99 LYS A C 1
ATOM 844 O O . LYS A 1 99 ? -9.214 15.414 12.206 1.00 72.56 99 LYS A O 1
ATOM 849 N N . LYS A 1 100 ? -8.843 13.871 10.619 1.00 74.38 100 LYS A N 1
ATOM 850 C CA . LYS A 1 100 ? -7.511 14.346 10.245 1.00 74.38 100 LYS A CA 1
ATOM 851 C C . LYS A 1 100 ? -7.432 14.435 8.727 1.00 74.38 100 LYS A C 1
ATOM 853 O O . LYS A 1 100 ? -7.426 13.415 8.042 1.00 74.38 100 LYS A O 1
ATOM 858 N N . LYS A 1 101 ? -7.338 15.651 8.173 1.00 80.75 101 LYS A N 1
ATOM 859 C CA . LYS A 1 101 ? -7.138 15.880 6.724 1.00 80.75 101 LYS A CA 1
ATOM 860 C C . LYS A 1 101 ? -5.700 15.552 6.290 1.00 80.75 101 LYS A C 1
ATOM 862 O O . LYS A 1 101 ? -5.067 16.313 5.563 1.00 80.75 101 LYS A O 1
ATOM 867 N N . ASP A 1 102 ? -5.191 14.410 6.732 1.00 86.31 102 ASP A N 1
ATOM 868 C CA . ASP A 1 102 ? -3.831 13.958 6.504 1.00 86.31 102 ASP A CA 1
ATOM 869 C C . ASP A 1 102 ? -3.813 12.904 5.396 1.00 86.31 102 ASP A C 1
ATOM 871 O O . ASP A 1 102 ? -4.290 11.782 5.561 1.00 86.31 102 ASP 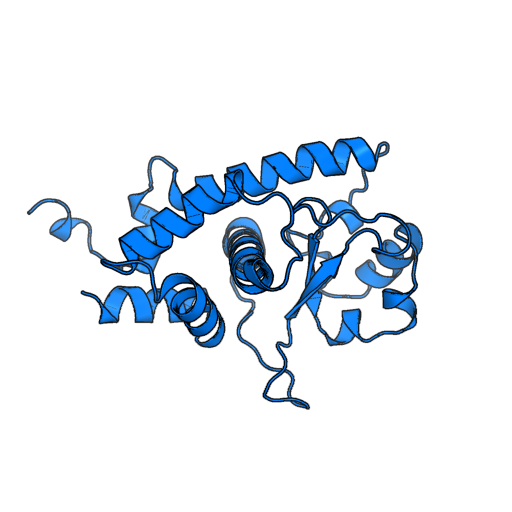A O 1
ATOM 875 N N . ASN A 1 103 ? -3.286 13.312 4.241 1.00 93.38 103 ASN A N 1
ATOM 876 C CA . ASN A 1 103 ? -3.115 12.467 3.059 1.00 93.38 103 ASN A CA 1
ATOM 877 C C . ASN A 1 103 ? -1.651 12.057 2.852 1.00 93.38 103 ASN A C 1
ATOM 879 O O . ASN A 1 103 ? -1.268 11.700 1.730 1.00 93.38 103 ASN A O 1
ATOM 883 N N . ARG A 1 104 ? -0.815 12.184 3.885 1.00 94.81 104 ARG A N 1
ATOM 884 C CA . ARG A 1 104 ? 0.570 11.718 3.861 1.00 94.81 104 ARG A CA 1
ATOM 885 C C . ARG A 1 104 ? 0.592 10.197 3.930 1.00 94.81 104 ARG A C 1
ATOM 887 O O . ARG A 1 104 ? -0.341 9.577 4.431 1.00 94.81 104 ARG A O 1
ATOM 894 N N . LEU A 1 105 ? 1.676 9.600 3.437 1.00 96.06 105 LEU A N 1
ATOM 895 C CA . LEU A 1 105 ? 1.869 8.147 3.429 1.00 96.06 105 LEU A CA 1
ATOM 896 C C . LEU A 1 105 ? 1.686 7.524 4.823 1.00 96.06 105 LEU A C 1
ATOM 898 O O . LEU A 1 105 ? 1.127 6.438 4.951 1.00 96.06 105 LEU A O 1
ATOM 902 N N . SER A 1 106 ? 2.086 8.253 5.865 1.00 94.81 106 SER A N 1
ATOM 903 C CA . SER A 1 106 ? 1.964 7.840 7.257 1.00 94.81 106 SER A CA 1
ATOM 904 C C . SER A 1 106 ? 0.542 7.535 7.709 1.00 94.81 106 SER A C 1
ATOM 906 O O . SER A 1 106 ? 0.373 6.634 8.521 1.00 94.81 106 SER A O 1
ATOM 908 N N . ASN A 1 107 ? -0.476 8.207 7.173 1.00 95.44 107 ASN A N 1
ATOM 909 C CA . ASN A 1 107 ? -1.872 7.960 7.534 1.00 95.44 107 ASN A CA 1
ATOM 910 C C . ASN A 1 107 ? -2.578 6.991 6.568 1.00 95.44 107 ASN A C 1
ATOM 912 O O . ASN A 1 107 ? -3.793 6.831 6.635 1.00 95.44 107 ASN A O 1
ATOM 916 N N . LEU A 1 108 ? -1.849 6.362 5.643 1.00 96.38 108 LEU A N 1
ATOM 917 C CA . LEU A 1 108 ? -2.421 5.469 4.639 1.00 96.38 108 LEU A CA 1
ATOM 918 C C . LEU A 1 108 ? -1.999 4.017 4.872 1.00 96.38 108 LEU A C 1
ATOM 920 O O . LEU A 1 108 ? -0.871 3.722 5.282 1.00 96.38 108 LEU A O 1
ATOM 924 N N . THR A 1 109 ? -2.920 3.112 4.563 1.00 96.12 109 THR A N 1
ATOM 925 C CA . THR A 1 109 ? -2.713 1.663 4.573 1.00 96.12 109 THR A CA 1
ATOM 926 C C . THR A 1 109 ? -3.457 0.995 3.412 1.00 96.12 109 THR A C 1
ATOM 928 O O . THR A 1 109 ? -4.140 1.674 2.641 1.00 96.12 109 THR A O 1
ATOM 931 N N . ILE A 1 110 ? -3.318 -0.326 3.274 1.00 95.81 110 ILE A N 1
ATOM 932 C CA . ILE A 1 110 ? -4.141 -1.167 2.406 1.00 95.81 110 ILE A CA 1
ATOM 933 C C . ILE A 1 110 ? -5.013 -2.091 3.259 1.00 95.81 110 ILE A C 1
ATOM 935 O O . ILE A 1 110 ? -4.520 -2.782 4.149 1.00 95.81 110 ILE A O 1
ATOM 939 N N . ILE A 1 111 ? -6.306 -2.138 2.939 1.00 95.56 111 ILE A N 1
ATOM 940 C CA . ILE A 1 111 ? -7.273 -3.089 3.506 1.00 95.56 111 ILE A CA 1
ATOM 941 C C . ILE A 1 111 ? -8.159 -3.667 2.404 1.00 95.56 111 ILE A C 1
ATOM 943 O O . ILE A 1 111 ? -8.177 -3.147 1.285 1.00 95.56 111 ILE A O 1
ATOM 947 N N . SER A 1 112 ? -8.891 -4.745 2.686 1.00 94.56 112 SER A N 1
ATOM 948 C CA . SER A 1 112 ? -9.903 -5.227 1.747 1.00 94.56 112 SER A CA 1
ATOM 949 C C . SER A 1 112 ? -11.085 -4.265 1.651 1.00 94.56 112 SER A C 1
ATOM 951 O O . SER A 1 112 ? -11.426 -3.546 2.590 1.00 94.56 112 SER A O 1
ATOM 953 N N . ARG A 1 113 ? -11.747 -4.293 0.499 1.00 92.50 113 ARG A N 1
ATOM 954 C CA . ARG A 1 113 ? -13.002 -3.604 0.230 1.00 92.50 113 ARG A CA 1
ATOM 955 C C . ARG A 1 113 ? -14.158 -4.186 1.034 1.00 92.50 113 ARG A C 1
ATOM 957 O O . ARG A 1 113 ? -15.114 -3.467 1.280 1.00 92.50 113 ARG A O 1
ATOM 964 N N . ASP A 1 114 ? -14.047 -5.436 1.478 1.00 91.88 114 ASP A N 1
ATOM 965 C CA . ASP A 1 114 ? -15.004 -6.040 2.403 1.00 91.88 114 ASP A CA 1
ATOM 966 C C . ASP A 1 114 ? -14.960 -5.295 3.744 1.00 91.88 114 ASP A C 1
ATOM 968 O O . ASP A 1 114 ? -15.975 -4.745 4.166 1.00 91.88 114 ASP A O 1
ATOM 972 N N . LEU A 1 115 ? -13.772 -5.149 4.349 1.00 93.25 115 LEU A N 1
ATOM 973 C CA . LEU A 1 115 ? -13.595 -4.370 5.579 1.00 93.25 115 LEU A CA 1
ATOM 974 C C . LEU A 1 115 ? -13.891 -2.880 5.368 1.00 93.25 115 LEU A C 1
ATOM 976 O O . LEU A 1 115 ? -14.629 -2.279 6.145 1.00 93.25 115 LEU A O 1
ATOM 980 N N . ASN A 1 116 ? -13.355 -2.287 4.297 1.00 91.94 116 ASN A N 1
ATOM 981 C CA . ASN A 1 116 ? -13.600 -0.881 3.967 1.00 91.94 116 ASN A CA 1
ATOM 982 C C . ASN A 1 116 ? -15.073 -0.605 3.634 1.00 91.94 116 ASN A C 1
ATOM 984 O O . ASN A 1 116 ? -15.520 0.533 3.695 1.00 91.94 116 ASN A O 1
ATOM 988 N N . GLY A 1 117 ? -15.822 -1.632 3.234 1.00 89.94 117 GLY A N 1
ATOM 989 C CA . GLY A 1 117 ? -17.234 -1.569 2.886 1.00 89.94 117 GLY A CA 1
ATOM 990 C C . GLY A 1 117 ? -18.151 -1.534 4.103 1.00 89.94 117 GLY A C 1
ATOM 991 O O . GLY A 1 117 ? -19.251 -0.989 3.987 1.00 89.94 117 GLY A O 1
ATOM 992 N N . LEU A 1 118 ? -17.694 -2.041 5.255 1.00 92.12 118 LEU A N 1
ATOM 993 C CA . LEU A 1 118 ? -18.454 -2.047 6.503 1.00 92.12 118 LEU A CA 1
ATOM 994 C C . LEU A 1 118 ? -18.703 -0.618 6.978 1.00 92.12 118 LEU A C 1
ATOM 996 O O . LEU A 1 118 ? -17.769 0.128 7.278 1.00 92.12 118 LEU A O 1
ATOM 1000 N N . GLU A 1 119 ? -19.977 -0.249 7.093 1.00 90.62 119 GLU A N 1
ATOM 1001 C CA . GLU A 1 119 ? -20.359 1.101 7.508 1.00 90.62 119 GLU A CA 1
ATOM 1002 C C . GLU A 1 119 ? -19.803 1.437 8.895 1.00 90.62 119 GLU A C 1
ATOM 1004 O O . GLU A 1 119 ? -19.232 2.508 9.093 1.00 90.62 119 GLU A O 1
ATOM 1009 N N . GLU A 1 120 ? -19.842 0.466 9.815 1.00 92.06 120 GLU A N 1
ATOM 1010 C CA . GLU A 1 120 ? -19.259 0.602 11.150 1.00 92.06 120 GLU A CA 1
ATOM 1011 C C . GLU A 1 120 ? -17.750 0.866 11.132 1.00 92.06 120 GLU A C 1
ATOM 1013 O O . GLU A 1 120 ? -17.247 1.516 12.043 1.00 92.06 120 GLU A O 1
ATOM 1018 N N . TYR A 1 121 ? -17.022 0.405 10.111 1.00 92.38 121 TYR A N 1
ATOM 1019 C CA . TYR A 1 121 ? -15.590 0.658 9.982 1.00 92.38 121 TYR A CA 1
ATOM 1020 C C . TYR A 1 121 ? -15.316 2.032 9.365 1.00 92.38 121 TYR A C 1
ATOM 1022 O O . TYR A 1 121 ? -14.448 2.759 9.852 1.00 92.38 121 TYR A O 1
ATOM 1030 N N . LYS A 1 122 ? -16.064 2.424 8.326 1.00 87.44 122 LYS A N 1
ATOM 1031 C CA . LYS A 1 122 ? -15.871 3.704 7.618 1.00 87.44 122 LYS A CA 1
ATOM 1032 C C . LYS A 1 122 ? -16.011 4.912 8.534 1.00 87.44 122 LYS A C 1
ATOM 1034 O O . LYS A 1 122 ? -15.192 5.831 8.473 1.00 87.44 122 LYS A O 1
ATOM 1039 N N . ILE A 1 123 ? -17.051 4.911 9.366 1.00 87.12 123 ILE A N 1
ATOM 1040 C CA . ILE A 1 123 ? -17.360 6.033 10.261 1.00 87.12 123 ILE A CA 1
ATOM 1041 C C . ILE A 1 123 ? -16.642 5.921 11.608 1.00 87.12 123 ILE A C 1
ATOM 1043 O O . ILE A 1 123 ? -16.618 6.888 12.369 1.00 87.12 123 ILE A O 1
ATOM 1047 N N . ALA A 1 124 ? -16.057 4.757 11.914 1.00 90.25 124 ALA A N 1
ATOM 1048 C CA . ALA A 1 124 ? -15.393 4.527 13.184 1.00 90.25 124 ALA A CA 1
ATOM 1049 C C . ALA A 1 124 ? -14.189 5.447 13.385 1.00 90.25 124 ALA A C 1
ATOM 1051 O O . ALA A 1 124 ? -13.373 5.715 12.496 1.00 90.25 124 ALA A O 1
ATOM 1052 N N . GLU A 1 125 ? -14.041 5.866 14.635 1.00 89.88 125 GLU A N 1
ATOM 1053 C CA . GLU A 1 125 ? -12.820 6.488 15.113 1.00 89.88 125 GLU A CA 1
ATOM 1054 C C . GLU A 1 125 ? -11.690 5.462 15.217 1.00 89.88 125 GLU A C 1
ATOM 1056 O O . GLU A 1 125 ? -11.927 4.255 15.248 1.00 89.88 125 GLU A O 1
ATOM 1061 N N . PHE A 1 126 ? -10.449 5.937 15.328 1.00 89.62 126 PHE A N 1
ATOM 1062 C CA . PHE A 1 126 ? -9.275 5.066 15.348 1.00 89.62 126 PHE A CA 1
ATOM 1063 C C . PHE A 1 126 ? -9.348 3.972 16.429 1.00 89.62 126 PHE A C 1
ATOM 1065 O O . PHE A 1 126 ? -9.098 2.808 16.127 1.00 89.62 126 PHE A O 1
ATOM 1072 N N . SER A 1 127 ? -9.778 4.302 17.652 1.00 89.19 127 SER A N 1
ATOM 1073 C CA . SER A 1 127 ? -9.953 3.325 18.740 1.00 89.19 127 SER A CA 1
ATOM 1074 C C . SER A 1 127 ? -10.917 2.195 18.366 1.00 89.19 127 SER A C 1
ATOM 1076 O O . SER A 1 127 ? -10.609 1.023 18.566 1.00 89.19 127 SER A O 1
ATOM 1078 N N . LYS A 1 128 ? -12.056 2.519 17.745 1.00 92.12 128 LYS A N 1
ATOM 1079 C CA . LYS A 1 128 ? -13.029 1.524 17.284 1.00 92.12 128 LYS A CA 1
ATOM 1080 C C . LYS A 1 128 ? -12.528 0.759 16.057 1.00 92.12 128 LYS A C 1
ATOM 1082 O O . LYS A 1 128 ? -12.702 -0.458 16.010 1.00 92.12 128 LYS A O 1
ATOM 1087 N N . LYS A 1 129 ? -11.855 1.425 15.109 1.00 93.25 129 LYS A N 1
ATOM 1088 C CA . LYS A 1 129 ? -11.204 0.765 13.963 1.00 93.25 129 LYS A CA 1
ATOM 1089 C C . LYS A 1 129 ? -10.206 -0.293 14.430 1.00 93.25 129 LYS A C 1
ATOM 1091 O O . LYS A 1 129 ? -10.172 -1.364 13.838 1.00 93.25 129 LYS A O 1
ATOM 1096 N N . ARG A 1 130 ? -9.454 -0.049 15.512 1.00 92.31 130 ARG A N 1
ATOM 1097 C CA . ARG A 1 130 ? -8.554 -1.052 16.114 1.00 92.31 130 ARG A CA 1
ATOM 1098 C C . ARG A 1 130 ? -9.294 -2.312 16.545 1.00 92.31 130 ARG A C 1
ATOM 1100 O O . ARG A 1 130 ? -8.881 -3.408 16.179 1.00 92.31 130 ARG A O 1
ATOM 1107 N N . GLU A 1 131 ? -10.397 -2.165 17.272 1.00 93.31 131 GLU A N 1
ATOM 1108 C CA . GLU A 1 131 ? -11.194 -3.314 17.721 1.00 93.31 131 GLU A CA 1
ATOM 1109 C C . GLU A 1 131 ? -11.822 -4.086 16.557 1.00 93.31 131 GLU A C 1
ATOM 1111 O O . GLU A 1 131 ? -11.864 -5.316 16.577 1.00 93.31 131 GLU A O 1
ATOM 1116 N N . LEU A 1 132 ? -12.280 -3.380 15.521 1.00 94.50 132 LEU A N 1
ATOM 1117 C CA . LEU A 1 132 ? -12.802 -4.009 14.307 1.00 94.50 132 LEU A CA 1
ATOM 1118 C C . LEU A 1 132 ? -11.693 -4.731 13.532 1.00 94.50 132 LEU A C 1
ATOM 1120 O O . LEU A 1 132 ? -11.893 -5.858 13.080 1.00 94.50 132 LEU A O 1
ATOM 1124 N N . MET A 1 133 ? -10.508 -4.123 13.428 1.00 94.38 133 MET A N 1
ATOM 1125 C CA . MET A 1 133 ? -9.374 -4.691 12.706 1.00 94.38 133 MET A CA 1
ATOM 1126 C C . MET A 1 133 ? -8.979 -6.051 13.280 1.00 94.38 133 MET A C 1
ATOM 1128 O O . MET A 1 133 ? -8.795 -6.967 12.496 1.00 94.38 133 MET A O 1
ATOM 1132 N N . LYS A 1 134 ? -8.953 -6.229 14.612 1.00 93.88 134 LYS A N 1
ATOM 1133 C CA . LYS A 1 134 ? -8.586 -7.498 15.288 1.00 93.88 134 LYS A CA 1
ATOM 1134 C C . LYS A 1 134 ? -9.319 -8.742 14.770 1.00 93.88 134 LYS A C 1
ATOM 1136 O O . LYS A 1 134 ? -8.808 -9.847 14.904 1.00 93.88 134 LYS A O 1
ATOM 1141 N N . LYS A 1 135 ? -10.517 -8.574 14.207 1.00 92.38 135 LYS A N 1
ATOM 1142 C CA . LYS A 1 135 ? -11.349 -9.665 13.672 1.00 92.38 135 LYS A CA 1
ATOM 1143 C C . LYS A 1 135 ? -11.030 -10.021 12.215 1.00 92.38 135 LYS A C 1
ATOM 1145 O O . LYS A 1 135 ? -11.655 -10.916 11.659 1.00 92.38 135 LYS A O 1
ATOM 1150 N N . ASN A 1 136 ? -10.102 -9.304 11.589 1.00 92.69 136 ASN A N 1
ATOM 1151 C CA . ASN A 1 136 ? -9.798 -9.369 10.166 1.00 92.69 136 ASN A CA 1
ATOM 1152 C C . ASN A 1 136 ? -8.334 -9.774 9.952 1.00 92.69 136 ASN A C 1
ATOM 1154 O O . ASN A 1 136 ? -7.453 -9.408 10.728 1.00 92.69 136 ASN A O 1
ATOM 1158 N N . LYS A 1 137 ? -8.042 -10.506 8.872 1.00 91.25 137 LYS A N 1
ATOM 1159 C CA . LYS A 1 137 ? -6.671 -10.955 8.547 1.00 91.25 137 LYS A CA 1
ATOM 1160 C C . LYS A 1 137 ? -5.707 -9.786 8.308 1.00 91.25 137 LYS A C 1
ATOM 1162 O O . LYS A 1 137 ? -4.515 -9.895 8.579 1.00 91.25 137 LYS A O 1
ATOM 1167 N N . GLU A 1 138 ? -6.243 -8.661 7.848 1.00 93.50 138 GLU A N 1
ATOM 1168 C CA . GLU A 1 138 ? -5.569 -7.382 7.644 1.00 93.50 138 GLU A CA 1
ATOM 1169 C C . GLU A 1 138 ? -4.924 -6.869 8.928 1.00 93.50 138 GLU A C 1
ATOM 1171 O O . GLU A 1 138 ? -3.944 -6.130 8.854 1.00 93.50 138 GLU A O 1
ATOM 1176 N N . TYR A 1 139 ? -5.418 -7.298 10.095 1.00 94.00 139 TYR A N 1
ATOM 1177 C CA . TYR A 1 139 ? -4.812 -6.995 11.384 1.00 94.00 139 TYR A CA 1
ATOM 1178 C C . TYR A 1 139 ? -3.351 -7.383 11.458 1.00 94.00 139 TYR A C 1
ATOM 1180 O O . TYR A 1 139 ? -2.638 -6.729 12.201 1.00 94.00 139 TYR A O 1
ATOM 1188 N N . TYR A 1 140 ? -2.911 -8.405 10.719 1.00 93.31 140 TYR A N 1
ATOM 1189 C CA . TYR A 1 140 ? -1.543 -8.926 10.745 1.00 93.31 140 TYR A CA 1
ATOM 1190 C C . TYR A 1 140 ? -0.645 -8.362 9.643 1.00 93.31 140 TYR A C 1
ATOM 1192 O O . TYR A 1 140 ? 0.525 -8.722 9.574 1.00 93.31 140 TYR A O 1
ATOM 1200 N N . PHE A 1 141 ? -1.158 -7.462 8.803 1.00 95.00 141 PHE A N 1
ATOM 1201 C CA . PHE A 1 141 ? -0.348 -6.828 7.764 1.00 95.00 141 PHE A CA 1
ATOM 1202 C C . PHE A 1 141 ? 0.753 -5.978 8.389 1.00 95.00 141 PHE A C 1
ATOM 1204 O O . PHE A 1 141 ? 0.549 -5.366 9.448 1.00 95.00 141 PHE A O 1
ATOM 1211 N N . TYR A 1 142 ? 1.903 -5.917 7.723 1.00 94.94 142 TYR A N 1
ATOM 1212 C CA . TYR A 1 142 ? 3.007 -5.038 8.106 1.00 94.94 142 TYR A CA 1
ATOM 1213 C C . TYR A 1 142 ? 2.522 -3.582 8.158 1.00 94.94 142 TYR A C 1
ATOM 1215 O O . TYR A 1 142 ? 2.665 -2.902 9.173 1.00 94.94 142 TYR A O 1
ATOM 1223 N N . LEU A 1 143 ? 1.793 -3.137 7.130 1.00 95.38 143 LEU A N 1
ATOM 1224 C CA . LEU A 1 143 ? 1.259 -1.770 7.059 1.00 95.38 143 LEU A CA 1
ATOM 1225 C C . LEU A 1 143 ? 0.277 -1.411 8.187 1.00 95.38 143 LEU A C 1
ATOM 1227 O O . LEU A 1 143 ? 0.080 -0.221 8.459 1.00 95.38 143 LEU A O 1
ATOM 1231 N N . ASN A 1 144 ? -0.344 -2.417 8.812 1.00 94.31 144 ASN A N 1
ATOM 1232 C CA . ASN A 1 144 ? -1.394 -2.285 9.826 1.00 94.31 144 ASN A CA 1
ATOM 1233 C C . ASN A 1 144 ? -0.886 -2.487 11.261 1.00 94.31 144 ASN A C 1
ATOM 1235 O O . ASN A 1 144 ? -1.692 -2.626 12.183 1.00 94.31 144 ASN A O 1
ATOM 1239 N N . GLU A 1 145 ? 0.428 -2.468 11.484 1.00 92.25 145 GLU A N 1
ATOM 1240 C CA . G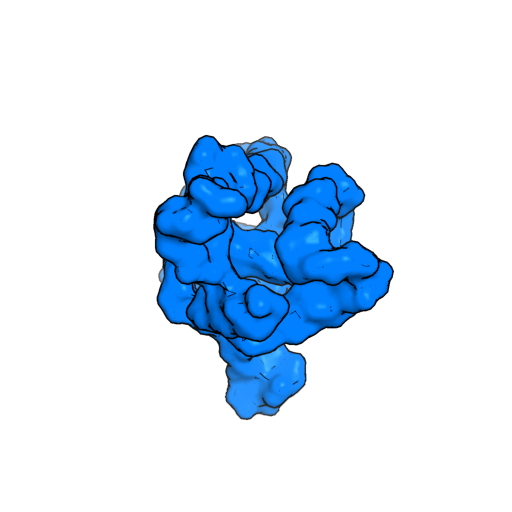LU A 1 145 ? 1.012 -2.630 12.819 1.00 92.25 145 GLU A CA 1
ATOM 1241 C C . GLU A 1 145 ? 0.460 -1.638 13.855 1.00 92.25 145 GLU A C 1
ATOM 1243 O O . GLU A 1 145 ? 0.191 -2.037 14.988 1.00 92.25 145 GLU A O 1
ATOM 1248 N N . ILE A 1 146 ? 0.181 -0.388 13.459 1.00 91.38 146 ILE A N 1
ATOM 1249 C CA . ILE A 1 146 ? -0.390 0.648 14.341 1.00 91.38 146 ILE A CA 1
ATOM 1250 C C . ILE A 1 146 ? -1.689 0.204 15.036 1.00 91.38 146 ILE A C 1
ATOM 1252 O O . ILE A 1 146 ? -2.018 0.676 16.124 1.00 91.38 146 ILE A O 1
ATOM 1256 N N . PHE A 1 147 ? -2.456 -0.707 14.427 1.00 91.88 147 PHE A N 1
ATOM 1257 C CA . PHE A 1 147 ? -3.684 -1.197 15.043 1.00 91.88 147 PHE A CA 1
ATOM 1258 C C . PHE A 1 147 ? -3.399 -2.160 16.205 1.00 91.88 147 PHE A C 1
ATOM 1260 O O . PHE A 1 147 ? -4.189 -2.212 17.155 1.00 91.88 147 PHE A O 1
ATOM 1267 N N . ARG A 1 148 ? -2.262 -2.868 16.150 1.00 90.12 148 ARG A N 1
ATOM 1268 C CA . ARG A 1 148 ? -1.790 -3.820 17.166 1.00 90.12 148 ARG A CA 1
ATOM 1269 C C . ARG A 1 148 ? -1.047 -3.109 18.291 1.00 90.12 148 ARG A C 1
ATOM 1271 O O . ARG A 1 148 ? -1.431 -3.246 19.449 1.00 90.12 148 ARG A O 1
ATOM 1278 N N . ASN A 1 149 ? -0.066 -2.293 17.916 1.00 86.25 149 ASN A N 1
ATOM 1279 C CA . ASN A 1 149 ? 0.863 -1.616 18.815 1.00 86.25 149 ASN A CA 1
ATOM 1280 C C . ASN A 1 149 ? 0.702 -0.095 18.655 1.00 86.25 149 ASN A C 1
ATOM 1282 O O . ASN A 1 149 ? 1.504 0.538 17.966 1.00 86.25 149 ASN A O 1
ATOM 1286 N N . PRO A 1 150 ? -0.370 0.512 19.198 1.00 80.25 150 PRO A N 1
ATOM 1287 C CA . PRO A 1 150 ? -0.551 1.951 19.090 1.00 80.25 150 PRO A CA 1
ATOM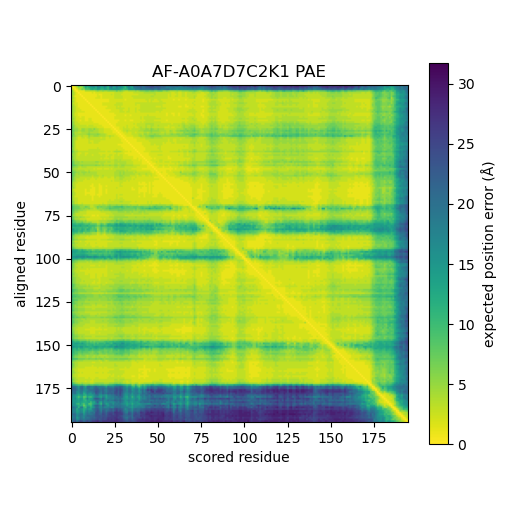 1288 C C . PRO A 1 150 ? 0.531 2.668 19.902 1.00 80.25 150 PRO A C 1
ATOM 1290 O O . PRO A 1 150 ? 0.814 2.298 21.039 1.00 80.25 150 PRO A O 1
ATOM 1293 N N . SER A 1 151 ? 1.092 3.728 19.334 1.00 80.88 151 SER A N 1
ATOM 1294 C CA . SER A 1 151 ? 1.901 4.669 20.106 1.00 80.88 151 SER A CA 1
ATOM 1295 C C . SER A 1 151 ? 1.036 5.419 21.118 1.00 80.88 151 SER A C 1
ATOM 1297 O O . SER A 1 151 ? -0.116 5.752 20.820 1.00 80.88 151 SER A O 1
ATOM 1299 N N . GLU A 1 152 ? 1.609 5.737 22.279 1.00 78.50 152 GLU A N 1
ATOM 1300 C CA . GLU A 1 152 ? 1.012 6.664 23.249 1.00 78.50 152 GLU A CA 1
ATOM 1301 C C . GLU A 1 152 ? 0.826 8.058 22.629 1.00 78.50 152 GLU A C 1
ATOM 1303 O O . GLU A 1 152 ? -0.199 8.708 22.838 1.00 78.50 152 GLU A O 1
ATOM 1308 N N . ASN A 1 153 ? 1.773 8.472 21.778 1.00 84.56 153 ASN A N 1
ATOM 1309 C CA . ASN A 1 153 ? 1.695 9.682 20.969 1.00 84.56 153 ASN A CA 1
ATOM 1310 C C . ASN A 1 153 ? 1.426 9.329 19.499 1.00 84.56 153 ASN A C 1
ATOM 1312 O O . ASN A 1 153 ? 2.331 8.998 18.724 1.00 84.56 153 ASN A O 1
ATOM 1316 N N . VAL A 1 154 ? 0.151 9.385 19.116 1.00 80.06 154 VAL A N 1
ATOM 1317 C CA . VAL A 1 154 ? -0.315 9.023 17.769 1.00 80.06 154 VAL A CA 1
ATOM 1318 C C . VAL A 1 154 ? 0.249 9.959 16.696 1.00 80.06 154 VAL A C 1
ATOM 1320 O O . VAL A 1 154 ? 0.551 9.507 15.593 1.00 80.06 154 VAL A O 1
ATOM 1323 N N . ASP A 1 155 ? 0.413 11.249 16.992 1.00 81.75 155 ASP A N 1
ATOM 1324 C CA . ASP A 1 155 ? 0.919 12.210 16.009 1.00 81.75 155 ASP A CA 1
ATOM 1325 C C . ASP A 1 155 ? 2.410 12.012 15.735 1.00 81.75 155 ASP A C 1
ATOM 1327 O O . ASP A 1 155 ? 2.804 11.933 14.572 1.00 81.75 155 ASP A O 1
ATOM 1331 N N . GLU A 1 156 ? 3.216 11.827 16.780 1.00 85.00 156 GLU A N 1
ATOM 1332 C CA . GLU A 1 156 ? 4.640 11.498 16.649 1.00 85.00 156 GLU A CA 1
ATOM 1333 C C . GLU A 1 156 ? 4.857 10.177 15.904 1.00 85.00 156 GLU A C 1
ATOM 1335 O O . GLU A 1 156 ? 5.715 10.088 15.024 1.00 85.00 156 GLU A O 1
ATOM 1340 N N . TYR A 1 157 ? 4.012 9.177 16.168 1.00 87.62 157 TYR A N 1
ATOM 1341 C CA . TYR A 1 157 ? 4.019 7.926 15.412 1.00 87.62 157 TYR A CA 1
ATOM 1342 C C . TYR A 1 157 ? 3.750 8.143 13.924 1.00 87.62 157 TYR A C 1
ATOM 1344 O O . TYR A 1 157 ? 4.377 7.512 13.076 1.00 87.62 157 TYR A O 1
ATOM 1352 N N . PHE A 1 158 ? 2.817 9.030 13.571 1.00 89.00 158 PHE A N 1
ATOM 1353 C CA . PHE A 1 158 ? 2.564 9.324 12.166 1.00 89.00 158 PHE A CA 1
ATOM 1354 C C . PHE A 1 158 ? 3.744 10.042 11.501 1.00 89.00 158 PHE A C 1
ATOM 1356 O O . PHE A 1 158 ? 4.003 9.787 10.326 1.00 89.00 158 PHE A O 1
ATOM 1363 N N . GLU A 1 159 ? 4.495 10.889 12.200 1.00 86.06 159 GLU A N 1
ATOM 1364 C CA . GLU A 1 159 ? 5.718 11.460 11.619 1.00 86.06 159 GLU A CA 1
ATOM 1365 C C . GLU A 1 159 ? 6.786 10.382 11.391 1.00 86.06 159 GLU A C 1
ATOM 1367 O O . GLU A 1 159 ? 7.280 10.231 10.267 1.00 86.06 159 GLU A O 1
ATOM 1372 N N . SER A 1 160 ? 7.083 9.572 12.412 1.00 91.50 160 SER A N 1
ATOM 1373 C CA . SER A 1 160 ? 8.119 8.533 12.332 1.00 91.50 160 SER A CA 1
ATOM 1374 C C . SER A 1 160 ? 7.774 7.445 11.313 1.00 91.50 160 SER A C 1
ATOM 1376 O O . SER A 1 160 ? 8.601 7.129 10.455 1.00 91.50 160 SER A O 1
ATOM 1378 N N . ARG A 1 161 ? 6.526 6.955 11.297 1.00 93.94 161 ARG A N 1
ATOM 1379 C CA . ARG A 1 161 ? 6.029 6.004 10.286 1.00 93.94 161 ARG A CA 1
ATOM 1380 C C . ARG A 1 161 ? 6.165 6.564 8.877 1.00 93.94 161 ARG A C 1
ATOM 1382 O O . ARG A 1 161 ? 6.499 5.836 7.950 1.00 93.94 161 ARG A O 1
ATOM 1389 N N . GLY A 1 162 ? 5.878 7.851 8.683 1.00 94.31 162 GLY A N 1
ATOM 1390 C CA . GLY A 1 162 ? 5.970 8.485 7.370 1.00 94.31 162 GLY A CA 1
ATOM 1391 C C . GLY A 1 162 ? 7.372 8.395 6.784 1.00 94.31 162 GLY A C 1
ATOM 1392 O O . GLY A 1 162 ? 7.514 8.031 5.618 1.00 94.31 162 GLY A O 1
ATOM 1393 N N . GLN A 1 163 ? 8.384 8.697 7.595 1.00 94.12 163 GLN A N 1
ATOM 1394 C CA . GLN A 1 163 ? 9.782 8.598 7.189 1.00 94.12 163 GLN A CA 1
ATOM 1395 C C . GLN A 1 163 ? 10.219 7.137 7.033 1.00 94.12 163 GLN A C 1
ATOM 1397 O O . GLN A 1 163 ? 10.771 6.780 5.993 1.00 94.12 163 GLN A O 1
ATOM 1402 N N . GLN A 1 164 ? 9.865 6.277 7.993 1.00 95.50 164 GLN A N 1
ATOM 1403 C CA . GLN A 1 164 ? 10.163 4.845 7.954 1.00 95.50 164 GLN A CA 1
ATOM 1404 C C . GLN A 1 164 ? 9.671 4.195 6.659 1.00 95.50 164 GLN A C 1
ATOM 1406 O O . GLN A 1 164 ? 10.460 3.576 5.958 1.00 95.50 164 GLN A O 1
ATOM 1411 N N . LEU A 1 165 ? 8.404 4.386 6.275 1.00 96.44 165 LEU A N 1
ATOM 1412 C CA . LEU A 1 165 ? 7.863 3.765 5.061 1.00 96.44 165 LEU A CA 1
ATOM 1413 C C . LEU A 1 165 ? 8.535 4.267 3.780 1.00 96.44 165 LEU A C 1
ATOM 1415 O O . LEU A 1 165 ? 8.623 3.521 2.806 1.00 96.44 165 LEU A O 1
ATOM 1419 N N . LYS A 1 166 ? 8.986 5.527 3.749 1.00 95.50 166 LYS A N 1
ATOM 1420 C CA . LYS A 1 166 ? 9.745 6.047 2.605 1.00 95.50 166 LYS A CA 1
ATOM 1421 C C . LYS A 1 166 ? 11.105 5.379 2.509 1.00 95.50 166 LYS A C 1
ATOM 1423 O O . LYS A 1 166 ? 11.504 4.970 1.420 1.00 95.50 166 LYS A O 1
ATOM 1428 N N . ASP A 1 167 ? 11.803 5.286 3.632 1.00 93.94 167 ASP A N 1
ATOM 1429 C CA . ASP A 1 167 ? 13.132 4.694 3.684 1.00 93.94 167 ASP A CA 1
ATOM 1430 C C . ASP A 1 167 ? 13.072 3.196 3.420 1.00 93.94 167 ASP A C 1
ATOM 1432 O O . ASP A 1 167 ? 13.828 2.712 2.590 1.00 93.94 167 ASP A O 1
ATOM 1436 N N . ASP A 1 168 ? 12.112 2.486 4.002 1.00 93.38 168 ASP A N 1
ATOM 1437 C CA . ASP A 1 168 ? 11.882 1.065 3.752 1.00 93.38 168 ASP A CA 1
ATOM 1438 C C . ASP A 1 168 ? 11.511 0.811 2.288 1.00 93.38 168 ASP A C 1
ATOM 1440 O O . ASP A 1 168 ? 12.061 -0.093 1.665 1.00 93.38 168 ASP A O 1
ATOM 1444 N N . PHE A 1 169 ? 10.680 1.658 1.670 1.00 93.19 169 PHE A N 1
ATOM 1445 C CA . PHE A 1 169 ? 10.383 1.530 0.241 1.00 93.19 169 PHE A CA 1
ATOM 1446 C C . PHE A 1 169 ? 11.633 1.724 -0.619 1.00 93.19 169 PHE A C 1
ATOM 1448 O O . PHE A 1 169 ? 11.822 0.981 -1.575 1.00 93.19 169 PHE A O 1
ATOM 1455 N N . LYS A 1 170 ? 12.495 2.695 -0.291 1.00 90.25 170 LYS A N 1
ATOM 1456 C CA . LYS A 1 170 ? 13.776 2.876 -0.987 1.00 90.25 170 LYS A CA 1
ATOM 1457 C C . LYS A 1 170 ? 14.696 1.677 -0.753 1.00 90.25 170 LYS A C 1
ATOM 1459 O O . LYS A 1 170 ? 15.238 1.172 -1.725 1.00 90.25 170 LYS A O 1
ATOM 1464 N N . LYS A 1 171 ? 14.822 1.177 0.483 1.00 87.19 171 LYS A N 1
ATOM 1465 C CA . LYS A 1 171 ? 15.666 0.021 0.849 1.00 87.19 171 LYS A CA 1
ATOM 1466 C C . LYS A 1 171 ? 15.315 -1.240 0.070 1.00 87.19 171 LYS A C 1
ATOM 1468 O O . LYS A 1 171 ? 16.237 -1.899 -0.392 1.00 87.19 171 LYS A O 1
ATOM 1473 N N . VAL A 1 172 ? 14.025 -1.510 -0.175 1.00 85.62 172 VAL A N 1
ATOM 1474 C CA . VAL A 1 172 ? 13.579 -2.625 -1.045 1.00 85.62 172 VAL A CA 1
ATOM 1475 C C . VAL A 1 172 ? 14.298 -2.618 -2.400 1.00 85.62 172 VAL A C 1
ATOM 1477 O O . VAL A 1 172 ? 14.485 -3.669 -3.010 1.00 85.62 172 VAL A O 1
ATOM 1480 N N . PHE A 1 173 ? 14.715 -1.440 -2.867 1.00 78.44 173 PHE A N 1
ATOM 1481 C CA . PHE A 1 173 ? 15.418 -1.264 -4.127 1.00 78.44 173 PHE A CA 1
ATOM 1482 C C . PHE A 1 173 ? 16.843 -0.714 -3.990 1.00 78.44 173 PHE A C 1
ATOM 1484 O O . PHE A 1 173 ? 17.447 -0.536 -5.033 1.00 78.44 173 PHE A O 1
ATOM 1491 N N . CYS A 1 174 ? 17.365 -0.408 -2.794 1.00 67.25 174 CYS A N 1
ATOM 1492 C CA . CYS A 1 174 ? 18.630 0.325 -2.587 1.00 67.25 174 CYS A CA 1
ATOM 1493 C C . CYS A 1 174 ? 19.634 -0.354 -1.645 1.00 67.25 174 CYS A C 1
ATOM 1495 O O . CYS A 1 174 ? 20.714 0.203 -1.460 1.00 67.25 174 CYS A O 1
ATOM 1497 N N . ASP A 1 175 ? 19.302 -1.491 -1.028 1.00 54.56 175 ASP A N 1
ATOM 1498 C CA . ASP A 1 175 ? 20.285 -2.251 -0.242 1.00 54.56 175 ASP A CA 1
ATOM 1499 C C . ASP A 1 175 ? 21.502 -2.611 -1.119 1.00 54.56 175 ASP A C 1
ATOM 1501 O O . ASP A 1 175 ? 21.373 -2.626 -2.339 1.00 54.56 175 ASP A O 1
ATOM 1505 N N . GLU A 1 176 ? 22.686 -2.902 -0.573 1.00 47.16 176 GLU A N 1
ATOM 1506 C CA . GLU A 1 176 ? 23.870 -3.259 -1.398 1.00 47.16 176 GLU A CA 1
ATOM 1507 C C . GLU A 1 176 ? 23.638 -4.533 -2.247 1.00 47.16 176 GLU A C 1
ATOM 1509 O O . GLU A 1 176 ? 24.319 -4.770 -3.243 1.00 47.16 176 GLU A O 1
ATOM 1514 N N . ASN A 1 177 ? 22.550 -5.254 -1.951 1.00 47.19 177 ASN A N 1
ATOM 1515 C CA . ASN A 1 177 ? 21.847 -6.189 -2.828 1.00 47.19 177 ASN A CA 1
ATOM 1516 C C . ASN A 1 177 ? 20.792 -5.513 -3.735 1.00 47.19 177 ASN A C 1
ATOM 1518 O O . ASN A 1 177 ? 19.717 -6.068 -3.978 1.00 47.19 177 ASN A O 1
ATOM 1522 N N . TYR A 1 178 ? 21.113 -4.348 -4.314 1.00 49.44 178 TYR A N 1
ATOM 1523 C CA . TYR A 1 178 ? 20.349 -3.683 -5.384 1.00 49.44 178 TYR A CA 1
ATOM 1524 C C . TYR A 1 178 ? 20.084 -4.693 -6.500 1.00 49.44 178 TYR A C 1
ATOM 1526 O O . TYR A 1 178 ? 19.053 -4.665 -7.159 1.00 49.44 178 TYR A O 1
ATOM 1534 N N . THR A 1 179 ? 21.017 -5.628 -6.657 1.00 50.31 179 THR A N 1
ATOM 1535 C CA . THR A 1 179 ? 20.949 -6.835 -7.456 1.00 50.31 179 THR A CA 1
ATOM 1536 C C . THR A 1 179 ? 19.864 -7.785 -6.935 1.00 50.31 179 THR A C 1
ATOM 1538 O O . THR A 1 179 ? 18.901 -7.958 -7.639 1.00 50.31 179 THR A O 1
ATOM 1541 N N . GLU A 1 180 ? 19.870 -8.365 -5.738 1.00 49.94 180 GLU A N 1
ATOM 1542 C CA . GLU A 1 180 ? 19.069 -9.570 -5.413 1.00 49.94 180 GLU A CA 1
ATOM 1543 C C . GLU A 1 180 ? 17.520 -9.476 -5.561 1.00 49.94 180 GLU A C 1
ATOM 1545 O O . GLU A 1 180 ? 16.897 -10.391 -6.112 1.00 49.94 180 GLU A O 1
ATOM 1550 N N . TYR A 1 181 ? 16.861 -8.379 -5.152 1.00 54.50 181 TYR A N 1
ATOM 1551 C CA . TYR A 1 181 ? 15.398 -8.221 -5.338 1.00 54.50 181 TYR A CA 1
ATOM 1552 C C . TYR A 1 181 ? 15.035 -7.794 -6.771 1.00 54.50 181 TYR A C 1
ATOM 1554 O O . TYR A 1 181 ? 14.065 -8.296 -7.348 1.00 54.50 181 TYR A O 1
ATOM 1562 N N . LEU A 1 182 ? 15.858 -6.948 -7.407 1.00 55.56 182 LEU A N 1
ATOM 1563 C CA . LEU A 1 182 ? 15.753 -6.682 -8.844 1.00 55.56 182 LEU A CA 1
ATOM 1564 C C . LEU A 1 182 ? 16.147 -7.902 -9.675 1.00 55.56 182 LEU A C 1
ATOM 1566 O O . LEU A 1 182 ? 15.567 -8.075 -10.725 1.00 55.56 182 LEU A O 1
ATOM 1570 N N . LEU A 1 183 ? 17.038 -8.778 -9.221 1.00 54.53 183 LEU A N 1
ATOM 1571 C CA . LEU A 1 183 ? 17.434 -10.047 -9.829 1.00 54.53 183 LEU A CA 1
ATOM 1572 C C . LEU A 1 183 ? 16.303 -11.051 -9.664 1.00 54.53 183 LEU A C 1
ATOM 1574 O O . LEU A 1 183 ? 16.047 -11.783 -10.600 1.00 54.53 183 LEU A O 1
ATOM 1578 N N . LYS A 1 184 ? 15.513 -11.028 -8.585 1.00 52.91 184 LYS A N 1
ATOM 1579 C CA . LYS A 1 184 ? 14.213 -11.729 -8.557 1.00 52.91 184 LYS A CA 1
ATOM 1580 C C . LYS A 1 184 ? 13.207 -11.128 -9.550 1.00 52.91 184 LYS A C 1
ATOM 1582 O O . LYS A 1 184 ? 12.522 -11.877 -10.243 1.00 52.91 184 LYS A O 1
ATOM 1587 N N . ILE A 1 185 ? 13.153 -9.798 -9.691 1.00 56.09 185 ILE A N 1
ATOM 1588 C CA . ILE A 1 185 ? 12.329 -9.097 -10.703 1.00 56.09 185 ILE A CA 1
ATOM 1589 C C . ILE A 1 185 ? 12.928 -9.191 -12.133 1.00 56.09 185 ILE A C 1
ATOM 1591 O O . ILE A 1 185 ? 12.247 -8.936 -13.118 1.00 56.09 185 ILE A O 1
ATOM 1595 N N . LEU A 1 186 ? 14.175 -9.609 -12.338 1.00 49.91 186 LEU A N 1
ATOM 1596 C CA . LEU A 1 186 ? 14.862 -9.608 -13.646 1.00 49.91 186 LEU A CA 1
ATOM 1597 C C . LEU A 1 186 ? 15.352 -11.007 -14.060 1.00 49.91 186 LEU A C 1
ATOM 1599 O O . LEU A 1 186 ? 15.691 -11.211 -15.224 1.00 49.91 186 LEU A O 1
ATOM 1603 N N . ASN A 1 187 ? 15.356 -11.968 -13.137 1.00 53.50 187 ASN A N 1
ATOM 1604 C CA . ASN A 1 187 ? 15.967 -13.305 -13.159 1.00 53.50 187 ASN A CA 1
ATOM 1605 C C . ASN A 1 187 ? 17.246 -13.420 -13.995 1.00 53.50 187 ASN A C 1
ATOM 1607 O O . ASN A 1 187 ? 17.379 -14.324 -14.818 1.00 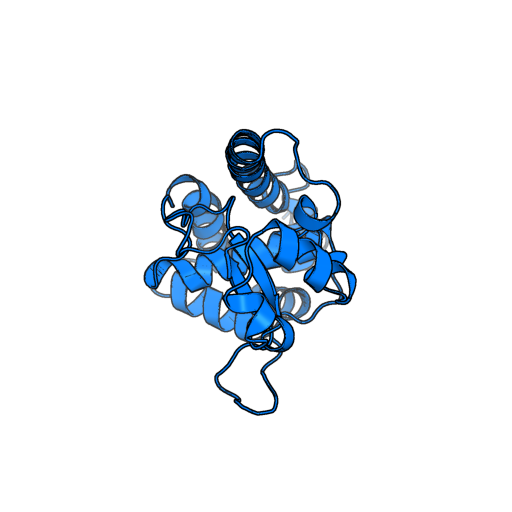53.50 187 ASN A O 1
ATOM 1611 N N . ILE A 1 188 ? 18.133 -12.436 -13.895 1.00 47.28 188 ILE A N 1
ATOM 1612 C CA . ILE A 1 188 ? 19.445 -12.464 -14.540 1.00 47.28 188 ILE A CA 1
ATOM 1613 C C . ILE A 1 188 ? 20.292 -13.401 -13.670 1.00 47.28 188 ILE A C 1
ATOM 1615 O O . ILE A 1 188 ? 20.440 -13.147 -12.483 1.00 47.28 188 ILE A O 1
ATOM 1619 N N . SER A 1 189 ? 20.758 -14.535 -14.198 1.00 40.03 189 SER A N 1
ATOM 1620 C CA . SER A 1 189 ? 21.752 -15.328 -13.462 1.00 40.03 189 SER A CA 1
ATOM 1621 C C . SER A 1 189 ? 23.009 -14.477 -13.293 1.00 40.03 189 SER A C 1
ATOM 1623 O O . SER A 1 189 ? 23.334 -13.743 -14.225 1.00 40.03 189 SER A O 1
ATOM 1625 N N . ASP A 1 190 ? 23.738 -14.612 -12.184 1.00 44.66 190 ASP A N 1
ATOM 1626 C CA . ASP A 1 190 ? 24.962 -13.839 -11.884 1.00 44.66 190 ASP A CA 1
ATOM 1627 C C . ASP A 1 190 ? 25.964 -13.740 -13.061 1.00 44.66 190 ASP A C 1
ATOM 1629 O O . ASP A 1 190 ? 26.715 -12.775 -13.182 1.00 44.66 190 ASP A O 1
ATOM 1633 N N . ASN A 1 191 ? 25.923 -14.698 -13.992 1.00 42.75 191 ASN A N 1
ATOM 1634 C CA . ASN A 1 191 ? 26.738 -14.759 -15.209 1.00 42.75 191 ASN A CA 1
ATOM 1635 C C . ASN A 1 191 ? 26.503 -13.643 -16.245 1.00 42.75 191 ASN A C 1
ATOM 1637 O O . ASN A 1 191 ? 27.356 -13.430 -17.103 1.00 42.75 191 ASN A O 1
ATOM 1641 N N . ASP A 1 192 ? 25.374 -12.945 -16.198 1.00 42.84 192 ASP A N 1
ATOM 1642 C CA . ASP A 1 192 ? 25.004 -11.916 -17.183 1.00 42.84 192 ASP A CA 1
ATOM 1643 C C . ASP A 1 192 ? 25.362 -10.489 -16.709 1.00 42.84 192 ASP A C 1
ATOM 1645 O O . ASP A 1 192 ? 25.219 -9.533 -17.467 1.00 42.84 192 ASP A O 1
ATOM 1649 N N . VAL A 1 193 ? 25.821 -10.331 -15.460 1.00 40.09 193 VAL A N 1
ATOM 1650 C CA . VAL A 1 193 ? 26.253 -9.040 -14.882 1.00 40.09 193 VAL A CA 1
ATOM 1651 C C . VAL A 1 193 ? 27.733 -8.749 -15.189 1.00 40.09 193 VAL A C 1
ATOM 1653 O O . VAL A 1 193 ? 28.167 -7.604 -15.121 1.00 40.09 193 VAL A O 1
ATOM 1656 N N . ASN A 1 194 ? 28.496 -9.772 -15.590 1.00 36.56 194 ASN A N 1
ATOM 1657 C CA . ASN A 1 194 ? 29.942 -9.711 -15.836 1.00 36.56 194 ASN A CA 1
ATOM 1658 C C . ASN A 1 194 ? 30.330 -9.834 -17.328 1.00 36.56 194 ASN A C 1
ATOM 1660 O O . ASN A 1 194 ? 31.390 -10.379 -17.641 1.00 36.56 194 ASN A O 1
ATOM 1664 N N . ARG A 1 195 ? 29.487 -9.367 -18.259 1.00 33.84 195 ARG A N 1
ATOM 1665 C CA . ARG A 1 195 ? 29.809 -9.289 -19.696 1.00 33.84 195 ARG A CA 1
ATOM 1666 C C . ARG A 1 195 ? 29.629 -7.889 -20.255 1.00 33.84 195 ARG A C 1
ATOM 1668 O O . ARG A 1 195 ? 28.594 -7.265 -19.941 1.00 33.84 195 ARG A O 1
#

Mean predicted aligned error: 6.7 Å

Foldseek 3Di:
DQVLLLVLCCVQANDVLSVLLCVLQVPPDDGVVVSVVCLLVCLVVDQACPPPSNVSSLLNLQSLLQCPVHPRPDHQQDADPVDNVHGQKHKDFLAACVVPVGRASLRIHIDGCVQCVDPCCNPDGNLSVLVSLVVDPCCRTPRNVCSVDPDPDNVVSSVVSRVVSSVSSSCCCPPVCVPPSVCSSNVDDPVVVPD

pLDDT: mean 84.75, std 14.52, range [33.84, 97.25]

Radius of gyration: 17.35 Å; Cα contacts (8 Å, |Δi|>4): 217; chains: 1; bounding box: 50×31×45 Å

Nearest PDB structures (foldseek):
  5zmm-assembly1_F  TM=4.404E-01  e=3.795E-01  Streptomyces coelicolor A3(2)
  5zmm-assembly1_A  TM=3.816E-01  e=3.795E-01  Streptomyces coelicolor A3(2)
  5zmm-assembly1_C  TM=4.129E-01  e=6.899E-01  Streptomyces coelicolor A3(2)
  5vgb-assembly1_A  TM=3.215E-01  e=3.404E-01  Neisseria meningitidis

Sequence (195 aa):
MENKFKNNFISIYGERVWKDFFNTTRQIPGSDVIKLKFYIEKIDRVSNFYKIKNKRFTRFVLITLEKYYGNATIDFSEILKSDSNAYKWEIEHIVSKAKKKDNRLSNLTIISRDLNGLEEYKIAEFSKKRELMKKNKEYYFYLNEIFRNPSENVDEYFESRGQQLKDDFKKVFCDENYTEYLLKILNIS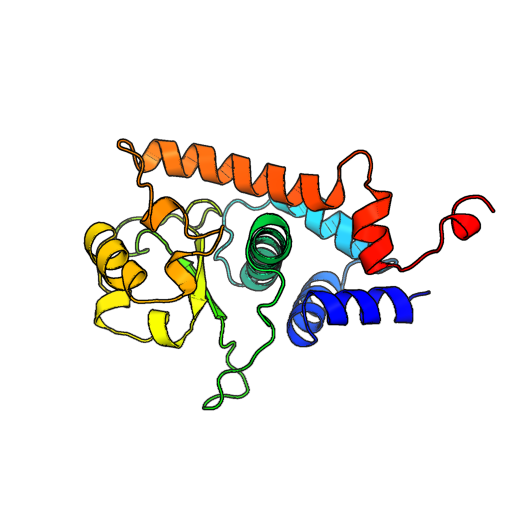DNDVNR

Secondary structure (DSSP, 8-state):
-HHHHHHHHHHHH-HHHHHHHHHHHTTS-S-HHHHHHHHHHHHHH-S-SSSHHHHHHHHHHHHHHHHHHS-TT--TTPEETTEEEEESEEEEESS-TTT----SGGGEEEEEHHHHH-HHHHS--HHHHHHHHTTSGGGG-GGGHHHHS--SSHHHHHHHHHHHHHHHHHHHHHSTTHHHHHHHHH---GGGS--